Protein AF-0000000073405359 (afdb_homodimer)

Organism: Sulfolobus acidocaldarius (strain ATCC 33909 / DSM 639 / JCM 8929 / NBRC 15157 / NCIMB 11770) (NCBI:txid330779)

Radius of gyration: 20.86 Å; Cα contacts (8 Å, |Δi|>4): 807; chains: 2; bounding box: 44×62×44 Å

InterPro domains:
  IPR019293 Thiamine-phosphate synthase ThiN-like [PF10120] (11-176)
  IPR036409 Class II aldolase/adducin N-terminal domain superfamily [G3DSA:3.40.225.10] (2-182)
  IPR036409 Class II aldolase/adducin N-terminal domain superfamily [SSF53639] (3-178)

Sequence (368 aa):
MDERDEILVKLKEAVDKFASNEKSYLLIPEVKTNLGYSLSNAKDISDVAAIPGRLTVAFNRVIYCLPPSFGASDHIARVILTSMKYDSEKRSAINLKYYREIVDNLPNDQVFIFSRREEPAEQKTKERKTMNYMVELAFNTLKRIPNYIVDLGDFGKEPGIFVIDNDPMKVVEKSLKLLDFLNNMDERDEILVKLKEAVDKFASNEKSYLLIPEVKTNLGYSLSNAKDISDVAAIPGRLTVAFNRVIYCLPPSFGASDHIARVILTSMKYDSEKRSAINLKYYREIVDNLPNDQVFIFSRREEPAEQKTKERKTMNYMVELAFNTLKRIPNYIVDLGDFGKEPGIFVIDNDPMKVVEKSLKLLDFLNN

pLDDT: mean 94.73, std 9.85, range [52.62, 99.0]

Nearest PDB structures (foldseek):
  2pb9-assembl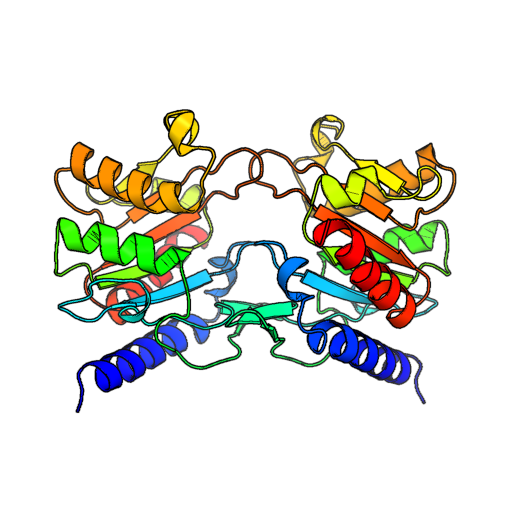y1_A  TM=9.327E-01  e=4.950E-20  Pyrococcus furiosus
  2php-assembly1_A  TM=9.407E-01  e=2.981E-18  Methanocaldococcus jannaschii DSM 2661
  3qau-assembly1_A-2  TM=2.645E-01  e=6.574E+00  Streptococcus pneumoniae R6
  2pb9-assembly1_A  TM=9.327E-01  e=4.950E-20  Pyrococcus furiosus
  2php-assembly1_A  TM=9.408E-01  e=2.981E-18  Methanocaldococcus jannaschii DSM 2661

Secondary structure (DSSP, 8-state):
--HHHHHHHHHHHHHHHHHHSTTGGGG--TT-B-EEEE-TT--SGGGEEE-TT-BEEETTEEE-SS--EET--HHHHHHHHHHHHH-TT--EEEEEE--HHHHTTS-GGGEEEE-GGGS-HHHHT-HHHHHHHHHHHHHHHHSS--SEEEE--BBTB--EEEEEESSHHHHHHHHHHGGGGT--/--HHHHHHHHHHHHHHHHHHSTTGGGG--TT-B-EEEE-TT--SGGGEEE-TT-BEEETTEEE-SS--EET--HHHHHHHHHHHHH-TT--EEEEEE--HHHHTTS-GGGEEEE-GGGS-HHHHT-HHHHHHHHHHHHHHHHSS--SEEEE--BBTB--EEEEEESSHHHHHHHHHHGGGGT--

Structure (mmCIF, N/CA/C/O backbone):
data_AF-0000000073405359-model_v1
#
loop_
_entity.id
_entity.type
_entity.pdbx_description
1 polymer 'Conserved Archaeal protein'
#
loop_
_atom_site.group_PDB
_atom_site.id
_atom_site.type_symbol
_atom_site.label_atom_id
_atom_site.label_alt_id
_atom_site.label_comp_id
_atom_site.label_asym_id
_atom_site.label_entity_id
_atom_site.label_seq_id
_atom_site.pdbx_PDB_ins_code
_atom_site.Cartn_x
_atom_site.Cartn_y
_atom_site.Cartn_z
_atom_site.occupancy
_atom_site.B_iso_or_equiv
_atom_site.auth_seq_id
_atom_site.auth_comp_id
_atom_site.auth_asym_id
_atom_site.auth_atom_id
_atom_site.pdbx_PDB_model_num
ATOM 1 N N . MET A 1 1 ? 11.156 -32.594 9.031 1 68.88 1 MET A N 1
ATOM 2 C CA . MET A 1 1 ? 10.695 -31.234 9.18 1 68.88 1 MET A CA 1
ATOM 3 C C . MET A 1 1 ? 9.203 -31.125 8.859 1 68.88 1 MET A C 1
ATOM 5 O O . MET A 1 1 ? 8.719 -31.734 7.906 1 68.88 1 MET A O 1
ATOM 9 N N . ASP A 1 2 ? 8.297 -30.625 9.781 1 91.69 2 ASP A N 1
ATOM 10 C CA . ASP A 1 2 ? 6.875 -30.344 9.602 1 91.69 2 ASP A CA 1
ATOM 11 C C . ASP A 1 2 ? 6.633 -29.469 8.375 1 91.69 2 ASP A C 1
ATOM 13 O O . ASP A 1 2 ? 7.484 -28.672 8 1 91.69 2 ASP A O 1
ATOM 17 N N . GLU A 1 3 ? 5.742 -29.938 7.488 1 96.56 3 GLU A N 1
ATOM 18 C CA . GLU A 1 3 ? 5.438 -29.219 6.258 1 96.56 3 GLU A CA 1
ATOM 19 C C . GLU A 1 3 ? 5.355 -27.719 6.504 1 96.56 3 GLU A C 1
ATOM 21 O O . GLU A 1 3 ? 5.805 -26.922 5.676 1 96.56 3 GLU A O 1
ATOM 26 N N . ARG A 1 4 ? 4.871 -27.375 7.59 1 97.31 4 ARG A N 1
ATOM 27 C CA . ARG A 1 4 ? 4.742 -25.953 7.918 1 97.31 4 ARG A CA 1
ATOM 28 C C . ARG A 1 4 ? 6.113 -25.297 8.055 1 97.31 4 ARG A C 1
ATOM 30 O O . ARG A 1 4 ? 6.324 -24.188 7.562 1 97.31 4 ARG A O 1
ATOM 37 N N . ASP A 1 5 ? 6.988 -25.938 8.68 1 98 5 ASP A N 1
ATOM 38 C CA . ASP A 1 5 ? 8.344 -25.406 8.82 1 98 5 ASP A CA 1
ATOM 39 C C . ASP A 1 5 ? 9.039 -25.297 7.469 1 98 5 ASP A C 1
ATOM 41 O O . ASP A 1 5 ? 9.727 -24.312 7.199 1 98 5 ASP A O 1
ATOM 45 N N . GLU A 1 6 ? 8.859 -26.297 6.742 1 98.25 6 GLU A N 1
ATOM 46 C CA . GLU A 1 6 ? 9.461 -26.297 5.41 1 98.25 6 GLU A CA 1
ATOM 47 C C . GLU A 1 6 ? 8.938 -25.141 4.57 1 98.25 6 GLU A C 1
ATOM 49 O O . GLU A 1 6 ? 9.703 -24.5 3.852 1 98.25 6 GLU A O 1
ATOM 54 N N . ILE A 1 7 ? 7.672 -24.906 4.652 1 98.75 7 ILE A N 1
ATOM 55 C CA . ILE A 1 7 ? 7.023 -23.844 3.9 1 98.75 7 ILE A CA 1
ATOM 56 C C . ILE A 1 7 ? 7.598 -22.5 4.32 1 98.75 7 ILE A C 1
ATOM 58 O O . ILE A 1 7 ? 7.922 -21.656 3.475 1 98.75 7 ILE A O 1
ATOM 62 N N . LEU A 1 8 ? 7.746 -22.297 5.617 1 98.81 8 LEU A N 1
ATOM 63 C CA . LEU A 1 8 ? 8.273 -21.031 6.121 1 98.81 8 LEU A CA 1
ATOM 64 C C . LEU A 1 8 ? 9.711 -20.812 5.652 1 98.81 8 LEU A C 1
ATOM 66 O O . LEU A 1 8 ? 10.086 -19.703 5.285 1 98.81 8 LEU A O 1
ATOM 70 N N . VAL A 1 9 ? 10.492 -21.844 5.641 1 98.69 9 VAL A N 1
ATOM 71 C CA . VAL A 1 9 ? 11.883 -21.766 5.207 1 98.69 9 VAL A CA 1
ATOM 72 C C . VAL A 1 9 ? 11.938 -21.438 3.717 1 98.69 9 VAL A C 1
ATOM 74 O O . VAL A 1 9 ? 12.656 -20.516 3.303 1 98.69 9 VAL A O 1
ATOM 77 N N . LYS A 1 10 ? 11.148 -22.172 2.893 1 98.81 10 LYS A N 1
ATOM 78 C CA . LYS A 1 10 ? 11.125 -21.953 1.446 1 98.81 10 LYS A CA 1
ATOM 79 C C . LYS A 1 10 ? 10.641 -20.562 1.1 1 98.81 10 LYS A C 1
ATOM 81 O O . LYS A 1 10 ? 11.203 -19.906 0.22 1 98.81 10 LYS A O 1
ATOM 86 N N . LEU A 1 11 ? 9.625 -20.156 1.79 1 98.94 11 LEU A N 1
ATOM 87 C CA . LEU A 1 11 ? 9.086 -18.828 1.545 1 98.94 11 LEU A CA 1
ATOM 88 C C . LEU A 1 11 ? 10.102 -17.75 1.919 1 98.94 11 LEU A C 1
ATOM 90 O O . LEU A 1 11 ? 10.273 -16.766 1.187 1 98.94 11 LEU A O 1
ATOM 94 N N . LYS A 1 12 ? 10.766 -17.891 3.025 1 98.94 12 LYS A N 1
ATOM 95 C CA . LYS A 1 12 ? 11.781 -16.953 3.457 1 98.94 12 LYS A CA 1
ATOM 96 C C . LYS A 1 12 ? 12.914 -16.844 2.436 1 98.94 12 LYS A C 1
ATOM 98 O O . LYS A 1 12 ? 13.367 -15.75 2.109 1 98.94 12 LYS A O 1
ATOM 103 N N . GLU A 1 13 ? 13.328 -17.969 1.981 1 98.88 13 GLU A N 1
ATOM 104 C CA . GLU A 1 13 ? 14.383 -17.984 0.977 1 98.88 13 GLU A CA 1
ATOM 105 C C . GLU A 1 13 ? 13.969 -17.25 -0.286 1 98.88 13 GLU A C 1
ATOM 107 O O . GLU A 1 13 ? 14.75 -16.469 -0.844 1 98.88 13 GLU A O 1
ATOM 112 N N . ALA A 1 14 ? 12.781 -17.5 -0.724 1 98.94 14 ALA A N 1
ATOM 113 C CA . ALA A 1 14 ? 12.266 -16.875 -1.936 1 98.94 14 ALA A CA 1
ATOM 114 C C . ALA A 1 14 ? 12.133 -15.367 -1.749 1 98.94 14 ALA A C 1
ATOM 116 O O . ALA A 1 14 ? 12.531 -14.586 -2.615 1 98.94 14 ALA A O 1
ATOM 117 N N . VAL A 1 15 ? 11.578 -14.953 -0.61 1 98.94 15 VAL A N 1
ATOM 118 C CA . VAL A 1 15 ? 11.375 -13.523 -0.366 1 98.94 15 VAL A CA 1
ATOM 119 C C . VAL A 1 15 ? 12.727 -12.828 -0.257 1 98.94 15 VAL A C 1
ATOM 121 O O . VAL A 1 15 ? 12.891 -11.695 -0.725 1 98.94 15 VAL A O 1
ATOM 124 N N . ASP A 1 16 ? 13.703 -13.469 0.354 1 98.88 16 ASP A N 1
ATOM 125 C CA . ASP A 1 16 ? 15.055 -12.906 0.445 1 98.88 16 ASP A CA 1
ATOM 126 C C . ASP A 1 16 ? 15.656 -12.703 -0.943 1 98.88 16 ASP A C 1
ATOM 128 O O . ASP A 1 16 ? 16.281 -11.68 -1.205 1 98.88 16 ASP A O 1
ATOM 132 N N . LYS A 1 17 ? 15.43 -13.672 -1.757 1 98.94 17 LYS A N 1
ATOM 133 C CA . LYS A 1 17 ? 15.93 -13.539 -3.123 1 98.94 17 LYS A CA 1
ATOM 134 C C . LYS A 1 17 ? 15.281 -12.359 -3.832 1 98.94 17 LYS A C 1
ATOM 136 O O . LYS A 1 17 ? 15.969 -11.547 -4.461 1 98.94 17 LYS A O 1
ATOM 141 N N . PHE A 1 18 ? 14.008 -12.258 -3.746 1 98.94 18 PHE A N 1
ATOM 142 C CA . PHE A 1 18 ? 13.289 -11.148 -4.363 1 98.94 18 PHE A CA 1
ATOM 143 C C . PHE A 1 18 ? 13.781 -9.812 -3.824 1 98.94 18 PHE A C 1
ATOM 145 O O . PHE A 1 18 ? 14.094 -8.906 -4.598 1 98.94 18 PHE A O 1
ATOM 152 N N . ALA A 1 19 ? 13.898 -9.727 -2.488 1 98.88 19 ALA A N 1
ATOM 153 C CA . ALA A 1 19 ? 14.242 -8.477 -1.817 1 98.88 19 ALA A CA 1
ATOM 154 C C . ALA A 1 19 ? 15.695 -8.094 -2.098 1 98.88 19 ALA A C 1
ATOM 156 O O . ALA A 1 19 ? 16.031 -6.906 -2.088 1 98.88 19 ALA A O 1
ATOM 157 N N . SER A 1 20 ? 16.516 -9.031 -2.363 1 98.56 20 SER A N 1
ATOM 158 C CA . SER A 1 20 ? 17.938 -8.773 -2.541 1 98.56 20 SER A CA 1
ATOM 159 C C . SER A 1 20 ? 18.234 -8.242 -3.941 1 98.56 20 SER A C 1
ATOM 161 O O . SER A 1 20 ? 19.312 -7.707 -4.195 1 98.56 20 SER A O 1
ATOM 163 N N . ASN A 1 21 ? 17.25 -8.477 -4.832 1 98.5 21 ASN A N 1
ATOM 164 C CA . ASN A 1 21 ? 17.453 -7.953 -6.18 1 98.5 21 ASN A CA 1
ATOM 165 C C . ASN A 1 21 ? 17.453 -6.426 -6.195 1 98.5 21 ASN A C 1
ATOM 167 O O . ASN A 1 21 ? 16.547 -5.801 -5.637 1 98.5 21 ASN A O 1
ATOM 171 N N . GLU A 1 22 ? 18.359 -5.809 -6.883 1 97.62 22 GLU A N 1
ATOM 172 C CA . GLU A 1 22 ? 18.562 -4.363 -6.828 1 97.62 22 GLU A CA 1
ATOM 173 C C . GLU A 1 22 ? 17.438 -3.619 -7.555 1 97.62 22 GLU A C 1
ATOM 175 O O . GLU A 1 22 ? 17.25 -2.42 -7.344 1 97.62 22 GLU A O 1
ATOM 180 N N . LYS A 1 23 ? 16.719 -4.328 -8.398 1 98.25 23 LYS A N 1
ATOM 181 C CA . LYS A 1 23 ? 15.727 -3.65 -9.227 1 98.25 23 LYS A CA 1
ATOM 182 C C . LYS A 1 23 ? 14.32 -4.105 -8.867 1 98.25 23 LYS A C 1
ATOM 184 O O . LYS A 1 23 ? 13.336 -3.605 -9.43 1 98.25 23 LYS A O 1
ATOM 189 N N . SER A 1 24 ? 14.203 -5.008 -7.91 1 98.81 24 SER A N 1
ATOM 190 C CA . SER A 1 24 ? 12.898 -5.586 -7.605 1 98.81 24 SER A CA 1
ATOM 191 C C . SER A 1 24 ? 11.938 -4.531 -7.07 1 98.81 24 SER A C 1
ATOM 193 O O . SER A 1 24 ? 10.719 -4.695 -7.145 1 98.81 24 SER A O 1
ATOM 195 N N . TYR A 1 25 ? 12.477 -3.426 -6.539 1 98.69 25 TYR A N 1
ATOM 196 C CA . TYR A 1 25 ? 11.633 -2.357 -6.02 1 98.69 25 TYR A CA 1
ATOM 197 C C . TYR A 1 25 ? 10.75 -1.776 -7.117 1 98.69 25 TYR A C 1
ATOM 199 O O . TYR A 1 25 ? 9.672 -1.247 -6.84 1 98.69 25 TYR A O 1
ATOM 207 N N . LEU A 1 26 ? 11.125 -1.903 -8.352 1 98.5 26 LEU A N 1
ATOM 208 C CA . LEU A 1 26 ? 10.352 -1.4 -9.484 1 98.5 26 LEU A CA 1
ATOM 209 C C . LEU A 1 26 ? 9.055 -2.189 -9.648 1 98.5 26 LEU A C 1
ATOM 211 O O . LEU A 1 26 ? 8.102 -1.699 -10.25 1 98.5 26 LEU A O 1
ATOM 215 N N . LEU A 1 27 ? 9.023 -3.359 -9.086 1 98.88 27 LEU A N 1
ATOM 216 C CA . LEU A 1 27 ? 7.871 -4.238 -9.273 1 98.88 27 LEU A CA 1
ATOM 217 C C . LEU A 1 27 ? 6.871 -4.074 -8.133 1 98.88 27 LEU A C 1
ATOM 219 O O . LEU A 1 27 ? 5.832 -4.742 -8.117 1 98.88 27 LEU A O 1
ATOM 223 N N . ILE A 1 28 ? 7.152 -3.232 -7.156 1 98.81 28 ILE A N 1
ATOM 224 C CA . ILE A 1 28 ? 6.289 -3.055 -5.992 1 98.81 28 ILE A CA 1
ATOM 225 C C . ILE A 1 28 ? 5.266 -1.956 -6.273 1 98.81 28 ILE A C 1
ATOM 227 O O . ILE A 1 28 ? 5.633 -0.798 -6.488 1 98.81 28 ILE A O 1
ATOM 231 N N . PRO A 1 29 ? 3.99 -2.312 -6.262 1 98.5 29 PRO A N 1
ATOM 232 C CA . PRO A 1 29 ? 2.957 -1.294 -6.461 1 98.5 29 PRO A CA 1
ATOM 233 C C . PRO A 1 29 ? 2.74 -0.426 -5.223 1 98.5 29 PRO A C 1
ATOM 235 O O . PRO A 1 29 ? 3.373 -0.651 -4.188 1 98.5 29 PRO A O 1
ATOM 238 N N . GLU A 1 30 ? 1.896 0.563 -5.281 1 96.88 30 GLU A N 1
ATOM 239 C CA . GLU A 1 30 ? 1.576 1.426 -4.148 1 96.88 30 GLU A CA 1
ATOM 240 C C . GLU A 1 30 ? 0.923 0.635 -3.018 1 96.88 30 GLU A C 1
ATOM 242 O O . GLU A 1 30 ? 1.154 0.917 -1.841 1 96.88 30 GLU A O 1
ATOM 247 N N . VAL A 1 31 ? 0.152 -0.397 -3.383 1 97.69 31 VAL A N 1
ATOM 248 C CA . VAL A 1 31 ? -0.528 -1.209 -2.381 1 97.69 31 VAL A CA 1
ATOM 249 C C . VAL A 1 31 ? 0.447 -2.225 -1.789 1 97.69 31 VAL A C 1
ATOM 251 O O . VAL A 1 31 ? 0.065 -3.047 -0.953 1 97.69 31 VAL A O 1
ATOM 254 N N . LYS A 1 32 ? 1.679 -2.199 -2.252 1 98.44 32 LYS A N 1
ATOM 255 C CA . LYS A 1 32 ? 2.771 -3.062 -1.818 1 98.44 32 LYS A CA 1
ATOM 256 C C . LYS A 1 32 ? 2.58 -4.488 -2.324 1 98.44 32 LYS A C 1
ATOM 258 O O . LYS A 1 32 ? 1.679 -4.754 -3.123 1 98.44 32 LYS A O 1
ATOM 263 N N . THR A 1 33 ? 3.551 -5.324 -2.033 1 98.88 33 THR A N 1
ATOM 264 C CA . THR A 1 33 ? 3.619 -6.68 -2.572 1 98.88 33 THR A CA 1
ATOM 265 C C . THR A 1 33 ? 3.633 -7.711 -1.445 1 98.88 33 THR A C 1
ATOM 267 O O . THR A 1 33 ? 4.246 -7.484 -0.399 1 98.88 33 THR A O 1
ATOM 270 N N . ASN A 1 34 ? 2.959 -8.828 -1.708 1 98.88 34 ASN A N 1
ATOM 271 C CA . ASN A 1 34 ? 3.098 -9.984 -0.828 1 98.88 34 ASN A CA 1
ATOM 272 C C . ASN A 1 34 ? 3.375 -11.266 -1.619 1 98.88 34 ASN A C 1
ATOM 274 O O . ASN A 1 34 ? 3.088 -11.328 -2.814 1 98.88 34 ASN A O 1
ATOM 278 N N . LEU A 1 35 ? 4.047 -12.156 -1.02 1 98.94 35 LEU A N 1
ATOM 279 C CA . LEU A 1 35 ? 4.344 -13.492 -1.522 1 98.94 35 LEU A CA 1
ATOM 280 C C . LEU A 1 35 ? 3.809 -14.562 -0.576 1 98.94 35 LEU A C 1
ATOM 282 O O . LEU A 1 35 ? 4.031 -14.492 0.635 1 98.94 35 LEU A O 1
ATOM 286 N N . GLY A 1 36 ? 3.07 -15.508 -1.129 1 98.94 36 GLY A N 1
ATOM 287 C CA . GLY A 1 36 ? 2.492 -16.547 -0.283 1 98.94 36 GLY A CA 1
ATOM 288 C C . GLY A 1 36 ? 2.834 -17.953 -0.738 1 98.94 36 GLY A C 1
ATOM 289 O O . GLY A 1 36 ? 3.211 -18.156 -1.894 1 98.94 36 GLY A O 1
ATOM 290 N N . TYR A 1 37 ? 2.715 -18.859 0.145 1 98.94 37 TYR A N 1
ATOM 291 C CA . TYR A 1 37 ? 2.924 -20.281 -0.082 1 98.94 37 TYR A CA 1
ATOM 292 C C . TYR A 1 37 ? 2.047 -21.125 0.845 1 98.94 37 TYR A C 1
ATOM 294 O O . TYR A 1 37 ? 2.02 -20.891 2.057 1 98.94 37 TYR A O 1
ATOM 302 N N . SER A 1 38 ? 1.356 -22.062 0.28 1 98.81 38 SER A N 1
ATOM 303 C CA . SER A 1 38 ? 0.357 -22.781 1.068 1 98.81 38 SER A CA 1
ATOM 304 C C . SER A 1 38 ? 0.802 -24.203 1.367 1 98.81 38 SER A C 1
ATOM 306 O O . SER A 1 38 ? 1.684 -24.734 0.691 1 98.81 38 SER A O 1
ATOM 308 N N . LEU A 1 39 ? 0.194 -24.766 2.359 1 98.62 39 LEU A N 1
ATOM 309 C CA . LEU A 1 39 ? 0.224 -26.203 2.551 1 98.62 39 LEU A CA 1
ATOM 310 C C . LEU A 1 39 ? -0.368 -26.922 1.345 1 98.62 39 LEU A C 1
ATOM 312 O O . LEU A 1 39 ? -1.215 -26.375 0.64 1 98.62 39 LEU A O 1
ATOM 316 N N . SER A 1 40 ? 0.062 -28.188 1.176 1 98.19 40 SER A N 1
ATOM 317 C CA . SER A 1 40 ? -0.445 -28.969 0.057 1 98.19 40 SER A CA 1
ATOM 318 C C . SER A 1 40 ? -1.934 -29.266 0.217 1 98.19 40 SER A C 1
ATOM 320 O O . SER A 1 40 ? -2.654 -29.391 -0.774 1 98.19 40 SER A O 1
ATOM 322 N N . ASN A 1 41 ? -2.406 -29.344 1.442 1 97.69 41 ASN A N 1
ATOM 323 C CA . ASN A 1 41 ? -3.809 -29.609 1.735 1 97.69 41 ASN A CA 1
ATOM 324 C C . ASN A 1 41 ? -4.496 -28.406 2.369 1 97.69 41 ASN A C 1
ATOM 326 O O . ASN A 1 41 ? -5.332 -28.562 3.262 1 97.69 41 ASN A O 1
ATOM 330 N N . ALA A 1 42 ? -4.121 -27.266 1.915 1 98.5 42 ALA A N 1
ATOM 331 C CA . ALA A 1 42 ? -4.621 -26.031 2.51 1 98.5 42 ALA A CA 1
ATOM 332 C C . ALA A 1 42 ? -6.145 -25.953 2.42 1 98.5 42 ALA A C 1
ATOM 334 O O . ALA A 1 42 ? -6.727 -26.281 1.384 1 98.5 42 ALA A O 1
ATOM 335 N N . LYS A 1 43 ? -6.773 -25.469 3.523 1 97.44 43 LYS A N 1
ATOM 336 C CA . LYS A 1 43 ? -8.234 -25.375 3.578 1 97.44 43 LYS A CA 1
ATOM 337 C C . LYS A 1 43 ? -8.695 -23.938 3.715 1 97.44 43 LYS A C 1
ATOM 339 O O . LYS A 1 43 ? -9.781 -23.578 3.244 1 97.44 43 LYS A O 1
ATOM 344 N N . AS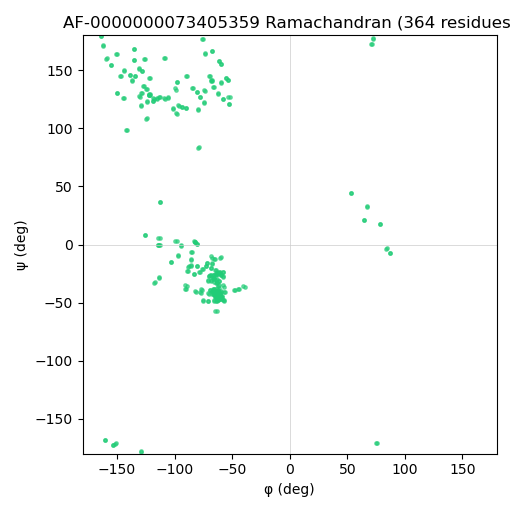P A 1 44 ? -7.906 -23.188 4.367 1 98.06 44 ASP A N 1
ATOM 345 C CA . ASP A 1 44 ? -8.289 -21.797 4.594 1 98.06 44 ASP A CA 1
ATOM 346 C C . ASP A 1 44 ? -7.055 -20.906 4.727 1 98.06 44 ASP A C 1
ATOM 348 O O . ASP A 1 44 ? -5.93 -21.359 4.496 1 98.06 44 ASP A O 1
ATOM 352 N N . ILE A 1 45 ? -7.246 -19.75 5.074 1 97.94 45 ILE A N 1
ATOM 353 C CA . ILE A 1 45 ? -6.227 -18.703 5.078 1 97.94 45 ILE A CA 1
ATOM 354 C C . ILE A 1 45 ? -5.133 -19.062 6.086 1 97.94 45 ILE A C 1
ATOM 356 O O . ILE A 1 45 ? -3.955 -18.781 5.855 1 97.94 45 ILE A O 1
ATOM 360 N N . SER A 1 46 ? -5.488 -19.703 7.141 1 98.44 46 SER A N 1
ATOM 361 C CA . SER A 1 46 ? -4.523 -20.062 8.18 1 98.44 46 SER A CA 1
ATOM 362 C C . SER A 1 46 ? -3.529 -21.094 7.68 1 98.44 46 SER A C 1
ATOM 364 O O . SER A 1 46 ? -2.504 -21.344 8.32 1 98.44 46 SER A O 1
ATOM 366 N N . ASP A 1 47 ? -3.824 -21.656 6.531 1 98.81 47 ASP A N 1
ATOM 367 C CA . ASP A 1 47 ? -2.961 -22.688 5.953 1 98.81 47 ASP A CA 1
ATOM 368 C C . ASP A 1 47 ? -2.025 -22.094 4.906 1 98.81 47 ASP A C 1
ATOM 370 O O . ASP A 1 47 ? -1.304 -22.812 4.223 1 98.81 47 ASP A O 1
ATOM 374 N N . VAL A 1 48 ? -2.074 -20.844 4.742 1 98.94 48 VAL A N 1
ATOM 375 C CA . VAL A 1 48 ? -1.238 -20.141 3.771 1 98.94 48 VAL A CA 1
ATOM 376 C C . VAL A 1 48 ? -0.284 -19.203 4.496 1 98.94 48 VAL A C 1
ATOM 378 O O . VAL A 1 48 ? -0.711 -18.391 5.332 1 98.94 48 VAL A O 1
ATOM 381 N N . ALA A 1 49 ? 0.996 -19.344 4.219 1 98.94 49 ALA A N 1
ATOM 382 C CA . ALA A 1 49 ? 2.002 -18.438 4.758 1 98.94 49 ALA A CA 1
ATOM 383 C C . ALA A 1 49 ? 2.232 -17.25 3.818 1 98.94 49 ALA A C 1
ATOM 385 O O . ALA A 1 49 ? 2.141 -17.391 2.598 1 98.94 49 ALA A O 1
ATOM 386 N N . ALA A 1 50 ? 2.48 -16.172 4.367 1 98.94 50 ALA A N 1
ATOM 387 C CA . ALA A 1 50 ? 2.824 -14.938 3.66 1 98.94 50 ALA A CA 1
ATOM 388 C C . ALA A 1 50 ? 3.668 -14.016 4.535 1 98.94 50 ALA A C 1
ATOM 390 O O . ALA A 1 50 ? 4.16 -14.438 5.59 1 98.94 50 ALA A O 1
ATOM 391 N N . ILE A 1 51 ? 3.916 -12.812 4.086 1 98.94 51 ILE A N 1
ATOM 392 C CA . ILE A 1 51 ? 4.738 -11.867 4.832 1 98.94 51 ILE A CA 1
ATOM 393 C C . ILE A 1 51 ? 3.842 -10.898 5.598 1 98.94 51 ILE A C 1
ATOM 395 O O . ILE A 1 51 ? 3.154 -10.07 4.996 1 98.94 51 ILE A O 1
ATOM 399 N N . PRO A 1 52 ? 3.861 -10.984 6.965 1 98.75 52 PRO A N 1
ATOM 400 C CA . PRO A 1 52 ? 3.084 -9.977 7.695 1 98.75 52 PRO A CA 1
ATOM 401 C C . PRO A 1 52 ? 3.52 -8.547 7.379 1 98.75 52 PRO A C 1
ATOM 403 O O . PRO A 1 52 ? 4.711 -8.234 7.449 1 98.75 52 PRO A O 1
ATOM 406 N N . GLY A 1 53 ? 2.605 -7.73 6.973 1 98.25 53 GLY A N 1
ATOM 407 C CA . GLY A 1 53 ? 2.916 -6.344 6.652 1 98.25 53 GLY A CA 1
ATOM 408 C C . GLY A 1 53 ? 3.363 -6.152 5.215 1 98.25 53 GLY A C 1
ATOM 409 O O . GLY A 1 53 ? 3.656 -5.027 4.797 1 98.25 53 GLY A O 1
ATOM 410 N N . ARG A 1 54 ? 3.582 -7.234 4.434 1 98.75 54 ARG A N 1
ATOM 411 C CA . ARG A 1 54 ? 3.938 -7.195 3.021 1 98.75 54 ARG A CA 1
ATOM 412 C C . ARG A 1 54 ? 5.363 -6.691 2.828 1 98.75 54 ARG A C 1
ATOM 414 O O . ARG A 1 54 ? 6.078 -6.449 3.803 1 98.75 54 ARG A O 1
ATOM 421 N N . LEU A 1 55 ? 5.82 -6.773 1.606 1 98.88 55 LEU A N 1
ATOM 422 C CA . LEU A 1 55 ? 7.062 -6.156 1.156 1 98.88 55 LEU A CA 1
ATOM 423 C C . LEU A 1 55 ? 6.84 -4.699 0.766 1 98.88 55 LEU A C 1
ATOM 425 O O . LEU A 1 55 ? 5.871 -4.383 0.071 1 98.88 55 LEU A O 1
ATOM 429 N N . THR A 1 56 ? 7.699 -3.883 1.197 1 98.56 56 THR A N 1
ATOM 430 C CA . THR A 1 56 ? 7.621 -2.465 0.862 1 98.56 56 THR A CA 1
ATOM 431 C C . THR A 1 56 ? 8.953 -1.962 0.321 1 98.56 56 THR A C 1
ATOM 433 O O . THR A 1 56 ? 9.875 -2.752 0.081 1 98.56 56 THR A O 1
ATOM 436 N N . VAL A 1 57 ? 9 -0.642 0.016 1 98.56 57 VAL A N 1
ATOM 437 C CA . VAL A 1 57 ? 10.203 -0.068 -0.582 1 98.56 57 VAL A CA 1
ATOM 438 C C . VAL A 1 57 ? 10.727 1.069 0.295 1 98.56 57 VAL A C 1
ATOM 440 O O . VAL A 1 57 ? 9.953 1.93 0.728 1 98.56 57 VAL A O 1
ATOM 443 N N . ALA A 1 58 ? 11.938 1.033 0.626 1 98.25 58 ALA A N 1
ATOM 444 C CA . ALA A 1 58 ? 12.664 2.123 1.271 1 98.25 58 ALA A CA 1
ATOM 445 C C . ALA A 1 58 ? 13.961 2.43 0.53 1 98.25 58 ALA A C 1
ATOM 447 O O . ALA A 1 58 ? 14.797 1.543 0.333 1 98.25 58 ALA A O 1
ATOM 448 N N . PHE A 1 59 ? 14.086 3.652 0.047 1 97.12 59 PHE A N 1
ATOM 449 C CA . PHE A 1 59 ? 15.281 4.113 -0.646 1 97.12 59 PHE A CA 1
ATOM 450 C C . PHE A 1 59 ? 15.641 3.168 -1.787 1 97.12 59 PHE A C 1
ATOM 452 O O . PHE A 1 59 ? 16.781 2.713 -1.886 1 97.12 59 PHE A O 1
ATOM 459 N N . ASN A 1 60 ? 14.703 2.781 -2.512 1 97.12 60 ASN A N 1
ATOM 460 C CA . ASN A 1 60 ? 14.828 1.994 -3.734 1 97.12 60 ASN A CA 1
ATOM 461 C C . ASN A 1 60 ? 15.328 0.584 -3.445 1 97.12 60 ASN A C 1
ATOM 463 O O . ASN A 1 60 ? 16.109 0.029 -4.223 1 97.12 60 ASN A O 1
ATOM 467 N N . ARG A 1 61 ? 14.945 0.145 -2.324 1 98.25 61 ARG A N 1
ATOM 468 C CA . ARG A 1 61 ? 15.188 -1.246 -1.957 1 98.25 61 ARG A CA 1
ATOM 469 C C . ARG A 1 61 ? 13.938 -1.884 -1.357 1 98.25 61 ARG A C 1
ATOM 471 O O . ARG A 1 61 ? 13.188 -1.229 -0.63 1 98.25 61 ARG A O 1
ATOM 478 N N . VAL A 1 62 ? 13.805 -3.107 -1.654 1 98.81 62 VAL A N 1
ATOM 479 C CA . VAL A 1 62 ? 12.703 -3.846 -1.058 1 98.81 62 VAL A CA 1
ATOM 480 C C . VAL A 1 62 ? 13.07 -4.277 0.359 1 98.81 62 VAL A C 1
ATOM 482 O O . VAL A 1 62 ? 14.164 -4.797 0.59 1 98.81 62 VAL A O 1
ATOM 485 N N . ILE A 1 63 ? 12.188 -4.031 1.273 1 98.56 63 ILE A N 1
ATOM 486 C CA . ILE A 1 63 ? 12.383 -4.477 2.648 1 98.56 63 ILE A CA 1
ATOM 487 C C . ILE A 1 63 ? 11.086 -5.094 3.176 1 98.56 63 ILE A C 1
ATOM 489 O O . ILE A 1 63 ? 10.016 -4.879 2.613 1 98.56 63 ILE A O 1
ATOM 493 N N . TYR A 1 64 ? 11.172 -5.902 4.176 1 98.56 64 TYR A N 1
ATOM 494 C CA . TYR A 1 64 ? 10.023 -6.418 4.91 1 98.56 64 TYR A CA 1
ATOM 495 C C . TYR A 1 64 ? 10.352 -6.562 6.395 1 98.56 64 TYR A C 1
ATOM 497 O O . TYR A 1 64 ? 11.5 -6.816 6.766 1 98.56 64 TYR A O 1
ATOM 505 N N . CYS A 1 65 ? 9.352 -6.414 7.273 1 97.81 65 CYS A N 1
ATOM 506 C CA . CYS A 1 65 ? 9.547 -6.176 8.703 1 97.81 65 CYS A CA 1
ATOM 507 C C . CYS A 1 65 ? 9.609 -7.488 9.469 1 97.81 65 CYS A C 1
ATOM 509 O O . CYS A 1 65 ? 10.383 -7.621 10.422 1 97.81 65 CYS A O 1
ATOM 511 N N . LEU A 1 66 ? 8.805 -8.422 9.07 1 98.38 66 LEU A N 1
ATOM 512 C CA . LEU A 1 66 ? 8.617 -9.641 9.836 1 98.38 66 LEU A CA 1
ATOM 513 C C . LEU A 1 66 ? 8.805 -10.875 8.961 1 98.38 66 LEU A C 1
ATOM 515 O O . LEU A 1 66 ? 8.57 -10.82 7.75 1 98.38 66 LEU A O 1
ATOM 519 N N . PRO A 1 67 ? 9.258 -11.922 9.555 1 98.56 67 PRO A N 1
ATOM 520 C CA . PRO A 1 67 ? 9.398 -13.148 8.773 1 98.56 67 PRO A CA 1
ATOM 521 C C . PRO A 1 67 ? 8.062 -13.734 8.336 1 98.56 67 PRO A C 1
ATOM 523 O O . PRO A 1 67 ? 7.012 -13.336 8.852 1 98.56 67 PRO A O 1
ATOM 526 N N . PRO A 1 68 ? 8.117 -14.672 7.414 1 98.88 68 PRO A N 1
ATOM 527 C CA . PRO A 1 68 ? 6.879 -15.312 6.961 1 98.88 68 PRO A CA 1
ATOM 528 C C . PRO A 1 68 ? 6.078 -15.922 8.109 1 98.88 68 PRO A C 1
ATOM 530 O O . PRO A 1 68 ? 6.66 -16.469 9.055 1 98.88 68 PRO A O 1
ATOM 533 N N . SER A 1 69 ? 4.773 -15.828 8 1 98.88 69 SER A N 1
ATOM 534 C CA . SER A 1 69 ? 3.867 -16.391 8.992 1 98.88 69 SER A CA 1
ATOM 535 C C . SER A 1 69 ? 2.576 -16.891 8.352 1 98.88 69 SER A C 1
ATOM 537 O O . SER A 1 69 ? 2.1 -16.297 7.379 1 98.88 69 SER A O 1
ATOM 539 N N . PHE A 1 70 ? 2.059 -17.984 8.906 1 98.81 70 PHE A N 1
ATOM 540 C CA . PHE A 1 70 ? 0.767 -18.469 8.438 1 98.81 70 PHE A CA 1
ATOM 541 C C . PHE A 1 70 ? -0.347 -17.5 8.82 1 98.81 70 PHE A C 1
ATO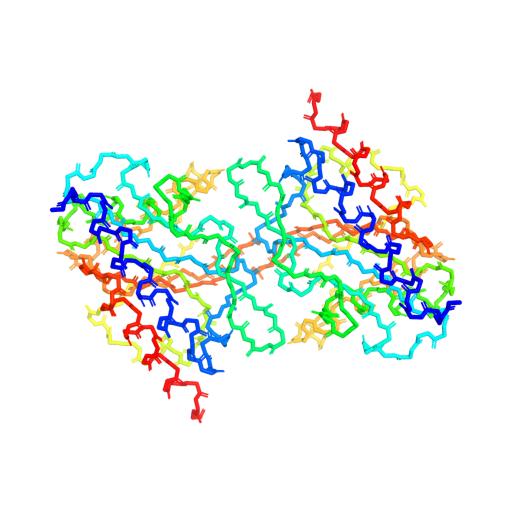M 543 O O . PHE A 1 70 ? -0.311 -16.906 9.898 1 98.81 70 PHE A O 1
ATOM 550 N N . GLY A 1 71 ? -1.296 -17.312 7.93 1 98.56 71 GLY A N 1
ATOM 551 C CA . GLY A 1 71 ? -2.438 -16.453 8.203 1 98.56 71 GLY A CA 1
ATOM 552 C C . GLY A 1 71 ? -2.123 -14.977 8.07 1 98.56 71 GLY A C 1
ATOM 553 O O . GLY A 1 71 ? -2.877 -14.125 8.547 1 98.56 71 GLY A O 1
ATOM 554 N N . ALA A 1 72 ? -1.03 -14.656 7.391 1 98.44 72 ALA A N 1
ATOM 555 C CA . ALA A 1 72 ? -0.517 -13.289 7.41 1 98.44 72 ALA A CA 1
ATOM 556 C C . ALA A 1 72 ? -1.203 -12.43 6.348 1 98.44 72 ALA A C 1
ATOM 558 O O . ALA A 1 72 ? -1.126 -11.203 6.391 1 98.44 72 ALA A O 1
ATOM 559 N N . SER A 1 73 ? -1.841 -13.008 5.363 1 97.69 73 SER A N 1
ATOM 560 C CA . SER A 1 73 ? -2.436 -12.234 4.277 1 97.69 73 SER A CA 1
ATOM 561 C C . SER A 1 73 ? -3.736 -12.875 3.797 1 97.69 73 SER A C 1
ATOM 563 O O . SER A 1 73 ? -3.754 -14.031 3.387 1 97.69 73 SER A O 1
ATOM 565 N N . ASP A 1 74 ? -4.754 -12.141 3.777 1 95.81 74 ASP A N 1
ATOM 566 C CA . ASP A 1 74 ? -6.039 -12.578 3.232 1 95.81 74 ASP A CA 1
ATOM 567 C C . ASP A 1 74 ? -6.027 -12.539 1.706 1 95.81 74 ASP A C 1
ATOM 569 O O . ASP A 1 74 ? -6.438 -13.492 1.052 1 95.81 74 ASP A O 1
ATOM 573 N N . HIS A 1 75 ? -5.461 -11.5 1.163 1 95.94 75 HIS A N 1
ATOM 574 C CA . HIS A 1 75 ? -5.5 -11.242 -0.271 1 95.94 75 HIS A CA 1
ATOM 575 C C . HIS A 1 75 ? -4.777 -12.336 -1.049 1 95.94 75 HIS A C 1
ATOM 577 O O . HIS A 1 75 ? -5.383 -13.008 -1.89 1 95.94 75 HIS A O 1
ATOM 583 N N . ILE A 1 76 ? -3.518 -12.602 -0.777 1 98.19 76 ILE A N 1
ATOM 584 C CA . ILE A 1 76 ? -2.717 -13.555 -1.535 1 98.19 76 ILE A CA 1
ATOM 585 C C . ILE A 1 76 ? -3.189 -14.977 -1.236 1 98.19 76 ILE A C 1
ATOM 587 O O . ILE A 1 76 ? -3.162 -15.844 -2.111 1 98.19 76 ILE A O 1
ATOM 591 N N . ALA A 1 77 ? -3.668 -15.18 -0.004 1 98.56 77 ALA A N 1
ATOM 592 C CA . ALA A 1 77 ? -4.176 -16.5 0.372 1 98.56 77 ALA A CA 1
ATOM 593 C C . ALA A 1 77 ? -5.371 -16.891 -0.49 1 98.56 77 ALA A C 1
ATOM 595 O O . ALA A 1 77 ? -5.469 -18.031 -0.936 1 98.56 77 ALA A O 1
ATOM 596 N N . ARG A 1 78 ? -6.207 -15.953 -0.754 1 98.19 78 ARG A N 1
ATOM 597 C CA . ARG A 1 78 ? -7.391 -16.25 -1.554 1 98.19 78 ARG A CA 1
ATOM 598 C C . ARG A 1 78 ? -7.012 -16.594 -2.99 1 98.19 78 ARG A C 1
ATOM 600 O O . ARG A 1 78 ? -7.598 -17.484 -3.596 1 98.19 78 ARG A O 1
ATOM 607 N N . VAL A 1 79 ? -6.066 -15.898 -3.539 1 98.69 79 VAL A N 1
ATOM 608 C CA . VAL A 1 79 ? -5.578 -16.203 -4.879 1 98.69 79 VAL A CA 1
ATOM 609 C C . VAL A 1 79 ? -5.059 -17.641 -4.918 1 98.69 79 VAL A C 1
ATOM 611 O O . VAL A 1 79 ? -5.418 -18.422 -5.809 1 98.69 79 VAL A O 1
ATOM 614 N N . ILE A 1 80 ? -4.297 -18 -3.9 1 98.88 80 ILE A N 1
ATOM 615 C CA . ILE A 1 80 ? -3.648 -19.312 -3.855 1 98.88 80 ILE A CA 1
ATOM 616 C C . ILE A 1 80 ? -4.695 -20.391 -3.627 1 98.88 80 ILE A C 1
ATOM 618 O O . ILE A 1 80 ? -4.742 -21.391 -4.363 1 98.88 80 ILE A O 1
ATOM 622 N N . LEU A 1 81 ? -5.539 -20.172 -2.643 1 98.75 81 LEU A N 1
ATOM 623 C CA . LEU A 1 81 ? -6.539 -21.172 -2.303 1 98.75 81 LEU A CA 1
ATOM 624 C C . LEU A 1 81 ? -7.488 -21.422 -3.471 1 98.75 81 LEU A C 1
ATOM 626 O O . LEU A 1 81 ? -7.852 -22.562 -3.758 1 98.75 81 LEU A O 1
ATOM 630 N N . THR A 1 82 ? -7.906 -20.359 -4.145 1 98.5 82 THR A N 1
ATOM 631 C CA . THR A 1 82 ? -8.789 -20.516 -5.293 1 98.5 82 THR A CA 1
ATOM 632 C C . THR A 1 82 ? -8.078 -21.219 -6.438 1 98.5 82 THR A C 1
ATOM 634 O O . THR A 1 82 ? -8.664 -22.062 -7.113 1 98.5 82 THR A O 1
ATOM 637 N N . SER A 1 83 ? -6.828 -20.922 -6.656 1 98.75 83 SER A N 1
ATOM 638 C CA . SER A 1 83 ? -6.039 -21.609 -7.668 1 98.75 83 SER A CA 1
ATOM 639 C C . SER A 1 83 ? -5.973 -23.109 -7.379 1 98.75 83 SER A C 1
ATOM 641 O O . SER A 1 83 ? -6.133 -23.938 -8.289 1 98.75 83 SER A O 1
ATOM 643 N N . MET A 1 84 ? -5.824 -23.438 -6.164 1 98.75 84 MET A N 1
ATOM 644 C CA . MET A 1 84 ? -5.641 -24.828 -5.75 1 98.75 84 MET A CA 1
ATOM 645 C C . MET A 1 84 ? -6.914 -25.641 -5.965 1 98.75 84 MET A C 1
ATOM 647 O O . MET A 1 84 ? -6.867 -26.859 -6.102 1 98.75 84 MET A O 1
ATOM 651 N N . LYS A 1 85 ? -8.047 -24.969 -5.949 1 98 85 LYS A N 1
ATOM 652 C CA . LYS A 1 85 ? -9.305 -25.656 -6.223 1 98 85 LYS A CA 1
ATOM 653 C C . LYS A 1 85 ? -9.289 -26.328 -7.602 1 98 85 LYS A C 1
ATOM 655 O O . LYS A 1 85 ? -9.945 -27.344 -7.816 1 98 85 LYS A O 1
ATOM 660 N N . TYR A 1 86 ? -8.516 -25.766 -8.477 1 98.19 86 TYR A N 1
ATOM 661 C CA . TYR A 1 86 ? -8.539 -26.234 -9.859 1 98.19 86 TYR A CA 1
ATOM 662 C C . TYR A 1 86 ? -7.215 -26.891 -10.234 1 98.19 86 TYR A C 1
ATOM 664 O O . TYR A 1 86 ? -7.172 -27.734 -11.141 1 98.19 86 TYR A O 1
ATOM 672 N N . ASP A 1 87 ? -6.195 -26.484 -9.617 1 98.44 87 ASP A N 1
ATOM 673 C CA . ASP A 1 87 ? -4.859 -27.047 -9.758 1 98.44 87 ASP A CA 1
ATOM 674 C C . ASP A 1 87 ? -4.129 -27.078 -8.422 1 98.44 87 ASP A C 1
ATOM 676 O O . ASP A 1 87 ? -3.506 -26.094 -8.031 1 98.44 87 ASP A O 1
ATOM 680 N N . SER A 1 88 ? -4.121 -28.188 -7.781 1 98.31 88 SER A N 1
ATOM 681 C CA . SER A 1 88 ? -3.652 -28.312 -6.406 1 98.31 88 SER A CA 1
ATOM 682 C C . SER A 1 88 ? -2.158 -28.031 -6.297 1 98.31 88 SER A C 1
ATOM 684 O O . SER A 1 88 ? -1.636 -27.828 -5.199 1 98.31 88 SER A O 1
ATOM 686 N N . GLU A 1 89 ? -1.506 -27.984 -7.41 1 98.44 89 GLU A N 1
ATOM 687 C CA . GLU A 1 89 ? -0.066 -27.75 -7.387 1 98.44 89 GLU A CA 1
ATOM 688 C C . GLU A 1 89 ? 0.249 -26.266 -7.391 1 98.44 89 GLU A C 1
ATOM 690 O O . GLU A 1 89 ? 1.379 -25.859 -7.105 1 98.44 89 GLU A O 1
ATOM 695 N N . LYS A 1 90 ? -0.683 -25.438 -7.781 1 98.81 90 LYS A N 1
ATOM 696 C CA . LYS A 1 90 ? -0.483 -23.984 -7.82 1 98.81 90 LYS A CA 1
ATOM 697 C C . LYS A 1 90 ? -0.642 -23.375 -6.43 1 98.81 90 LYS A C 1
ATOM 699 O O . LYS A 1 90 ? -1.66 -22.75 -6.137 1 98.81 90 LYS A O 1
ATOM 704 N N . ARG A 1 91 ? 0.438 -23.438 -5.676 1 98.88 91 ARG A N 1
ATOM 705 C CA . ARG A 1 91 ? 0.325 -23.188 -4.242 1 98.88 91 ARG A CA 1
ATOM 706 C C . ARG A 1 91 ? 1.048 -21.891 -3.852 1 98.88 91 ARG A C 1
ATOM 708 O O . ARG A 1 91 ? 1.26 -21.625 -2.668 1 98.88 91 ARG A O 1
ATOM 715 N N . SER A 1 92 ? 1.552 -21.141 -4.777 1 98.94 92 SER A N 1
ATOM 716 C CA . SER A 1 92 ? 2.281 -19.906 -4.465 1 98.94 92 SER A CA 1
ATOM 717 C C . SER A 1 92 ? 1.922 -18.797 -5.434 1 98.94 92 SER A C 1
ATOM 719 O O . SER A 1 92 ? 1.673 -19.047 -6.617 1 98.94 92 SER A O 1
ATOM 721 N N . ALA A 1 93 ? 1.91 -17.609 -4.906 1 98.94 93 ALA A N 1
ATOM 722 C CA . ALA A 1 93 ? 1.58 -16.453 -5.73 1 98.94 93 ALA A CA 1
ATOM 723 C C . ALA A 1 93 ? 2.186 -15.18 -5.148 1 98.94 93 ALA A C 1
ATOM 725 O O . ALA A 1 93 ? 2.451 -15.102 -3.945 1 98.94 93 ALA A O 1
ATOM 726 N N . ILE A 1 94 ? 2.418 -14.195 -5.988 1 99 94 ILE A N 1
ATOM 727 C CA . ILE A 1 94 ? 2.895 -12.859 -5.621 1 99 94 ILE A CA 1
ATOM 728 C C . ILE A 1 94 ? 2.121 -11.805 -6.402 1 99 94 ILE A C 1
ATOM 730 O O . ILE A 1 94 ? 1.728 -12.031 -7.551 1 99 94 ILE A O 1
ATOM 734 N N . ASN A 1 95 ? 1.781 -10.688 -5.801 1 98.88 95 ASN A N 1
ATOM 735 C CA . ASN A 1 95 ? 1.233 -9.555 -6.539 1 98.88 95 ASN A CA 1
ATOM 736 C C . ASN A 1 95 ? 2.307 -8.516 -6.848 1 98.88 95 ASN A C 1
ATOM 738 O O . ASN A 1 95 ? 3.127 -8.195 -5.988 1 98.88 95 ASN A O 1
ATOM 742 N N . LEU A 1 96 ? 2.24 -7.961 -8.07 1 98.94 96 LEU A N 1
ATOM 743 C CA . LEU A 1 96 ? 3.252 -7.023 -8.547 1 98.94 96 LEU A CA 1
ATOM 744 C C . LEU A 1 96 ? 2.605 -5.816 -9.219 1 98.94 96 LEU A C 1
ATOM 746 O O . LEU A 1 96 ? 1.413 -5.844 -9.531 1 98.94 96 LEU A O 1
ATOM 750 N N . LYS A 1 97 ? 3.438 -4.852 -9.43 1 98.81 97 LYS A N 1
ATOM 751 C CA . LYS A 1 97 ? 3.025 -3.621 -10.102 1 98.81 97 LYS A CA 1
ATOM 752 C C . LYS A 1 97 ? 2.678 -3.879 -11.562 1 98.81 97 LYS A C 1
ATOM 754 O O . LYS A 1 97 ? 3.355 -4.656 -12.242 1 98.81 97 LYS A O 1
ATOM 759 N N . TYR A 1 98 ? 1.664 -3.234 -12.016 1 98.62 98 TYR A N 1
ATOM 760 C CA . TYR A 1 98 ? 1.268 -3.283 -13.422 1 98.62 98 TYR A CA 1
ATOM 761 C C . TYR A 1 98 ? 2.162 -2.391 -14.273 1 98.62 98 TYR A C 1
ATOM 763 O O . TYR A 1 98 ? 2.381 -1.223 -13.938 1 98.62 98 TYR A O 1
ATOM 771 N N . TYR A 1 99 ? 2.691 -2.939 -15.273 1 98.12 99 TYR A N 1
ATOM 772 C CA . TYR A 1 99 ? 3.324 -2.217 -16.375 1 98.12 99 TYR A CA 1
ATOM 773 C C . TYR A 1 99 ? 2.789 -2.689 -17.719 1 98.12 99 TYR A C 1
ATOM 775 O O . TYR A 1 99 ? 2.764 -3.891 -18 1 98.12 99 TYR A O 1
ATOM 783 N N . ARG A 1 100 ? 2.418 -1.746 -18.5 1 97.19 100 ARG A N 1
ATOM 784 C CA . ARG A 1 100 ? 1.989 -2.119 -19.844 1 97.19 100 ARG A CA 1
ATOM 785 C C . ARG A 1 100 ? 3.086 -2.885 -20.578 1 97.19 100 ARG A C 1
ATOM 787 O O . ARG A 1 100 ? 2.811 -3.871 -21.266 1 97.19 100 ARG A O 1
ATOM 794 N N . GLU A 1 101 ? 4.348 -2.463 -20.438 1 97.56 101 GLU A N 1
ATOM 795 C CA . GLU A 1 101 ? 5.508 -3.086 -21.062 1 97.56 101 GLU A CA 1
ATOM 796 C C . GLU A 1 101 ? 5.621 -4.559 -20.688 1 97.56 101 GLU A C 1
ATOM 798 O O . GLU A 1 101 ? 6.02 -5.391 -21.5 1 97.56 101 GLU A O 1
ATOM 803 N N . ILE A 1 102 ? 5.262 -4.836 -19.469 1 98.5 102 ILE A N 1
ATOM 804 C CA . ILE A 1 102 ? 5.336 -6.215 -19 1 98.5 102 ILE A CA 1
ATOM 805 C C . ILE A 1 102 ? 4.184 -7.023 -19.594 1 98.5 102 ILE A C 1
ATOM 807 O O . ILE A 1 102 ? 4.406 -8.086 -20.188 1 98.5 102 ILE A O 1
ATOM 811 N N . VAL A 1 103 ? 3 -6.488 -19.516 1 98.06 103 VAL A N 1
ATOM 812 C CA . VAL A 1 103 ? 1.798 -7.203 -19.922 1 98.06 103 VAL A CA 1
ATOM 813 C C . VAL A 1 103 ? 1.875 -7.516 -21.422 1 98.06 103 VAL A C 1
ATOM 815 O O . VAL A 1 103 ? 1.521 -8.617 -21.844 1 98.06 103 VAL A O 1
ATOM 818 N N . ASP A 1 104 ? 2.408 -6.617 -22.172 1 96.94 104 ASP A N 1
ATOM 819 C CA . ASP A 1 104 ? 2.502 -6.77 -23.625 1 96.94 104 ASP A CA 1
ATOM 820 C C . ASP A 1 104 ? 3.467 -7.895 -23.984 1 96.94 104 ASP A C 1
ATOM 822 O O . ASP A 1 104 ? 3.439 -8.398 -25.109 1 96.94 104 ASP A O 1
ATOM 826 N N . ASN A 1 105 ? 4.281 -8.297 -23.078 1 97.31 105 ASN A N 1
ATOM 827 C CA . ASN A 1 105 ? 5.328 -9.258 -23.422 1 97.31 105 ASN A CA 1
ATOM 828 C C . ASN A 1 105 ? 5.094 -10.602 -22.734 1 97.31 105 ASN A C 1
ATOM 830 O O . ASN A 1 105 ? 5.891 -11.531 -22.875 1 97.31 105 ASN A O 1
ATOM 834 N N . LEU A 1 106 ? 4.02 -10.664 -21.953 1 97.81 106 LEU A N 1
ATOM 835 C CA . LEU A 1 106 ? 3.697 -11.938 -21.328 1 97.81 106 LEU A CA 1
ATOM 836 C C . LEU A 1 106 ? 3.223 -12.953 -22.359 1 97.81 106 LEU A C 1
ATOM 838 O O . LEU A 1 106 ? 2.572 -12.578 -23.344 1 97.81 106 LEU A O 1
ATOM 842 N N . PRO A 1 107 ? 3.547 -14.211 -22.172 1 95.12 107 PRO A N 1
ATOM 843 C CA . PRO A 1 107 ? 3.039 -15.219 -23.094 1 95.12 107 PRO A CA 1
ATOM 844 C C . PRO A 1 107 ? 1.515 -15.312 -23.094 1 95.12 107 PRO A C 1
ATOM 846 O O . PRO A 1 107 ? 0.911 -15.547 -22.031 1 95.12 107 PRO A O 1
ATOM 849 N N . ASN A 1 108 ? 0.944 -15.297 -24.188 1 91.75 108 ASN A N 1
ATOM 850 C CA . ASN A 1 108 ? -0.505 -15.203 -24.344 1 91.75 108 ASN A CA 1
ATOM 851 C C . ASN A 1 108 ? -1.207 -16.406 -23.719 1 91.75 108 ASN A C 1
ATOM 853 O O . ASN A 1 108 ? -2.299 -16.281 -23.156 1 91.75 108 ASN A O 1
ATOM 857 N N . ASP A 1 109 ? -0.587 -17.531 -23.812 1 93 109 ASP A N 1
ATOM 858 C CA . ASP A 1 109 ? -1.229 -18.75 -23.344 1 93 109 ASP A CA 1
ATOM 859 C C . ASP A 1 109 ? -1.06 -18.922 -21.828 1 93 109 ASP A C 1
ATOM 861 O O . ASP A 1 109 ? -1.572 -19.875 -21.234 1 93 109 ASP A O 1
ATOM 865 N N . GLN A 1 110 ? -0.433 -17.938 -21.172 1 96.25 110 GLN A N 1
ATOM 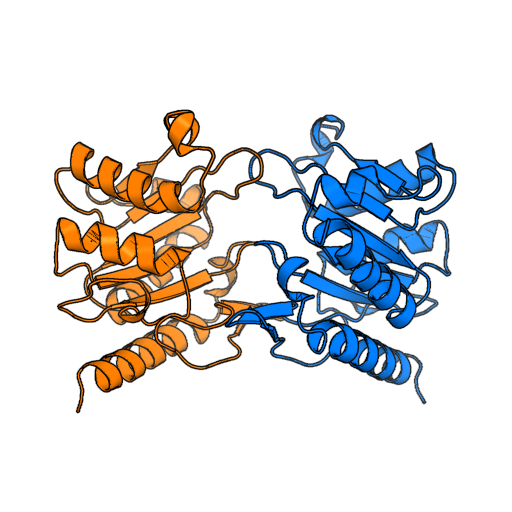866 C CA . GLN A 1 110 ? -0.161 -18.047 -19.734 1 96.25 110 GLN A CA 1
ATOM 867 C C . GLN A 1 110 ? -0.71 -16.844 -18.984 1 96.25 110 GLN A C 1
ATOM 869 O O . GLN A 1 110 ? -0.421 -16.656 -17.797 1 96.25 110 GLN A O 1
ATOM 874 N N . VAL A 1 111 ? -1.441 -16.062 -19.75 1 98.25 111 VAL A N 1
ATOM 875 C CA . VAL A 1 111 ? -1.892 -14.828 -19.125 1 98.25 111 VAL A CA 1
ATOM 876 C C . VAL A 1 111 ? -3.406 -14.703 -19.266 1 98.25 111 VAL A C 1
ATOM 878 O O . VAL A 1 111 ? -3.969 -15.008 -20.312 1 98.25 111 VAL A O 1
ATOM 881 N N . PHE A 1 112 ? -4.047 -14.297 -18.188 1 98.06 112 PHE A N 1
ATOM 882 C CA . PHE A 1 112 ? -5.453 -13.906 -18.188 1 98.06 112 PHE A CA 1
ATOM 883 C C . PHE A 1 112 ? -5.609 -12.453 -17.766 1 98.06 112 PHE A C 1
ATOM 885 O O . PHE A 1 112 ? -5.07 -12.031 -16.734 1 98.06 112 PHE A O 1
ATOM 892 N N . ILE A 1 113 ? -6.273 -11.672 -18.578 1 97.25 113 ILE A N 1
ATOM 893 C CA . ILE A 1 113 ? -6.52 -10.266 -18.281 1 97.25 113 ILE A CA 1
ATOM 894 C C . ILE A 1 113 ? -7.91 -10.102 -17.672 1 97.25 113 ILE A C 1
ATOM 896 O O . ILE A 1 113 ? -8.914 -10.406 -18.312 1 97.25 113 ILE A O 1
ATOM 900 N N . PHE A 1 114 ? -7.922 -9.57 -16.438 1 95.75 114 PHE A N 1
ATOM 901 C CA . PHE A 1 114 ? -9.141 -9.406 -15.664 1 95.75 114 PHE A CA 1
ATOM 902 C C . PHE A 1 114 ? -9.562 -7.941 -15.617 1 95.75 114 PHE A C 1
ATOM 904 O O . PHE A 1 114 ? -8.758 -7.066 -15.297 1 95.75 114 PHE A O 1
ATOM 911 N N . SER A 1 115 ? -10.82 -7.703 -16 1 90.19 115 SER A N 1
ATOM 912 C CA . SER A 1 115 ? -11.422 -6.383 -15.852 1 90.19 115 SER A CA 1
ATOM 913 C C . SER A 1 115 ? -12.555 -6.406 -14.828 1 90.19 115 SER A C 1
ATOM 915 O O . SER A 1 115 ? -13.484 -7.207 -14.945 1 90.19 115 SER A O 1
ATOM 917 N N . ARG A 1 116 ? -12.492 -5.559 -13.891 1 79.5 116 ARG A N 1
ATOM 918 C CA . ARG A 1 116 ? -13.477 -5.531 -12.812 1 79.5 116 ARG A CA 1
ATOM 919 C C . ARG A 1 116 ? -14.82 -5.016 -13.305 1 79.5 116 ARG A C 1
ATOM 921 O O . ARG A 1 116 ? -15.844 -5.176 -12.625 1 79.5 116 ARG A O 1
ATOM 928 N N . ARG A 1 117 ? -14.836 -4.41 -14.43 1 77 117 ARG A N 1
ATOM 929 C CA . ARG A 1 117 ? -16.094 -3.979 -15.023 1 77 117 ARG A CA 1
ATOM 930 C C . ARG A 1 117 ? -17.016 -5.168 -15.297 1 77 117 ARG A C 1
ATOM 932 O O . ARG A 1 117 ? -18.234 -5.016 -15.359 1 77 117 ARG A O 1
ATOM 939 N N . GLU A 1 118 ? -16.391 -6.246 -15.445 1 68.56 118 GLU A N 1
ATOM 940 C CA . GLU A 1 118 ? -17.125 -7.461 -15.766 1 68.56 118 GLU A CA 1
ATOM 941 C C . GLU A 1 118 ? -17.656 -8.141 -14.508 1 68.56 118 GLU A C 1
ATOM 943 O O . GLU A 1 118 ? -18.391 -9.117 -14.586 1 68.56 118 GLU A O 1
ATOM 948 N N . GLU A 1 119 ? -17.25 -7.598 -13.484 1 69.25 119 GLU A N 1
ATOM 949 C CA . GLU A 1 119 ? -17.656 -8.172 -12.211 1 69.25 119 GLU A CA 1
ATOM 950 C C . GLU A 1 119 ? -19.109 -7.859 -11.906 1 69.25 119 GLU A C 1
ATOM 952 O O . GLU A 1 119 ? -19.531 -6.699 -11.953 1 69.25 119 GLU A O 1
ATOM 957 N N . PRO A 1 120 ? -19.938 -8.82 -11.703 1 69.06 120 PRO A N 1
ATOM 958 C CA . PRO A 1 120 ? -21.312 -8.555 -11.328 1 69.06 120 PRO A CA 1
ATOM 959 C C . PRO A 1 120 ? -21.438 -7.652 -10.102 1 69.06 120 PRO A C 1
ATOM 961 O O . PRO A 1 120 ? -20.594 -7.711 -9.203 1 69.06 120 PRO A O 1
ATOM 964 N N . ALA A 1 121 ? -22.344 -6.871 -10.18 1 62.78 121 ALA A N 1
ATOM 965 C CA . ALA A 1 121 ? -22.562 -5.852 -9.156 1 62.78 121 ALA A CA 1
ATOM 966 C C . ALA A 1 121 ? -22.516 -6.457 -7.754 1 62.78 121 ALA A C 1
ATOM 968 O O . ALA A 1 121 ? -21.969 -5.852 -6.828 1 62.78 121 ALA A O 1
ATOM 969 N N . GLU A 1 122 ? -23.062 -7.594 -7.684 1 61.19 122 GLU A N 1
ATOM 970 C CA . GLU A 1 122 ? -23.156 -8.266 -6.391 1 61.19 122 GLU A CA 1
ATOM 971 C C . GLU A 1 122 ? -21.766 -8.594 -5.844 1 61.19 122 GLU A C 1
ATOM 973 O O . GLU A 1 122 ? -21.562 -8.641 -4.629 1 61.19 122 GLU A O 1
ATOM 978 N N . GLN A 1 123 ? -20.938 -8.812 -6.754 1 57.47 123 GLN A N 1
ATOM 979 C CA . GLN A 1 123 ? -19.594 -9.227 -6.352 1 57.47 123 GLN A CA 1
ATOM 980 C C . GLN A 1 123 ? -18.703 -8.008 -6.117 1 57.47 123 GLN A C 1
ATOM 982 O O . GLN A 1 123 ? -17.688 -8.102 -5.414 1 57.47 123 GLN A O 1
ATOM 987 N N . LYS A 1 124 ? -19.031 -7.016 -6.668 1 57.53 124 LYS A N 1
ATOM 988 C CA . LYS A 1 124 ? -18.188 -5.828 -6.59 1 57.53 124 LYS A CA 1
ATOM 989 C C . LYS A 1 124 ? -18.109 -5.297 -5.164 1 57.53 124 LYS A C 1
ATOM 991 O O . LYS A 1 124 ? -17.109 -4.684 -4.777 1 57.53 124 LYS A O 1
ATOM 996 N N . THR A 1 125 ? -19.062 -5.523 -4.281 1 55.22 125 THR A N 1
ATOM 997 C CA . THR A 1 125 ? -19.125 -4.855 -2.988 1 55.22 125 THR A CA 1
ATOM 998 C C . THR A 1 125 ? -18.109 -5.441 -2.02 1 55.22 125 THR A C 1
ATOM 1000 O O . THR A 1 125 ? -17.734 -4.797 -1.038 1 55.22 125 THR A O 1
ATOM 1003 N N . LYS A 1 126 ? -17.703 -6.762 -2.404 1 61.75 126 LYS A N 1
ATOM 1004 C CA . LYS A 1 126 ? -16.797 -7.32 -1.406 1 61.75 126 LYS A CA 1
ATOM 1005 C C . LYS A 1 126 ? -15.477 -7.738 -2.039 1 61.75 126 LYS A C 1
ATOM 1007 O O . LYS A 1 126 ? -15.43 -8.664 -2.852 1 61.75 126 LYS A O 1
ATOM 1012 N N . GLU A 1 127 ? -14.32 -6.922 -1.716 1 57.88 127 GLU A N 1
ATOM 1013 C CA . GLU A 1 127 ? -12.977 -7.234 -2.197 1 57.88 127 GLU A CA 1
ATOM 1014 C C . GLU A 1 127 ? -12.664 -8.719 -2.031 1 57.88 127 GLU A C 1
ATOM 1016 O O . GLU A 1 127 ? -12.031 -9.328 -2.902 1 57.88 127 GLU A O 1
ATOM 1021 N N . ARG A 1 128 ? -13.117 -9.273 -0.947 1 59.47 128 ARG A N 1
ATOM 1022 C CA . ARG A 1 128 ? -12.867 -10.68 -0.633 1 59.47 128 ARG A CA 1
ATOM 1023 C C . ARG A 1 128 ? -13.398 -11.586 -1.735 1 59.47 128 ARG A C 1
ATOM 1025 O O . ARG A 1 128 ? -12.758 -12.578 -2.094 1 59.47 128 ARG A O 1
ATOM 1032 N N . LYS A 1 129 ? -14.25 -10.992 -2.316 1 79.12 129 LYS A N 1
ATOM 1033 C CA . LYS A 1 129 ? -14.852 -11.891 -3.303 1 79.12 129 LYS A CA 1
ATOM 1034 C C . LYS A 1 129 ? -14.234 -11.672 -4.684 1 79.12 129 LYS A C 1
ATOM 1036 O O . LYS A 1 129 ? -14.297 -12.562 -5.539 1 79.12 129 LYS A O 1
ATOM 1041 N N . THR A 1 130 ? -13.469 -10.602 -4.727 1 86.56 130 THR A N 1
ATOM 1042 C CA . THR A 1 130 ? -12.945 -10.242 -6.039 1 86.56 130 THR A CA 1
ATOM 1043 C C . THR A 1 130 ? -11.805 -11.164 -6.441 1 86.56 130 THR A C 1
ATOM 1045 O O . THR A 1 130 ? -11.727 -11.609 -7.59 1 86.56 130 THR A O 1
ATOM 1048 N N . MET A 1 131 ? -10.93 -11.539 -5.48 1 92.38 131 MET A N 1
ATOM 1049 C CA . MET A 1 131 ? -9.789 -12.398 -5.789 1 92.38 131 MET A CA 1
ATOM 1050 C C . MET A 1 131 ? -10.242 -13.781 -6.234 1 92.38 131 MET A C 1
ATOM 1052 O O . MET A 1 131 ? -9.711 -14.336 -7.195 1 92.38 131 MET A O 1
ATOM 1056 N N . ASN A 1 132 ? -11.211 -14.273 -5.527 1 94 132 ASN A N 1
ATOM 1057 C CA . ASN A 1 132 ? -11.766 -15.57 -5.895 1 94 132 ASN A CA 1
ATOM 1058 C C . ASN A 1 132 ? -12.375 -15.555 -7.293 1 94 132 ASN A C 1
ATOM 1060 O O . ASN A 1 132 ? -12.094 -16.438 -8.109 1 94 132 ASN A O 1
ATOM 1064 N N . TYR A 1 133 ? -13.164 -14.523 -7.535 1 93.38 133 TYR A N 1
ATOM 1065 C CA . TYR A 1 133 ? -13.852 -14.375 -8.812 1 93.38 133 TYR A CA 1
ATOM 1066 C C . TYR A 1 133 ? -12.852 -14.258 -9.961 1 93.38 133 TYR A C 1
ATOM 1068 O O . TYR A 1 133 ? -13.008 -14.906 -11 1 93.38 133 TYR A O 1
ATOM 1076 N N . MET A 1 134 ? -11.828 -13.508 -9.766 1 95.38 134 MET A N 1
ATOM 1077 C CA . MET A 1 134 ? -10.797 -13.281 -10.766 1 95.38 134 MET A CA 1
ATOM 1078 C C . MET A 1 134 ? -10.125 -14.594 -11.164 1 95.38 134 MET A C 1
ATOM 1080 O O . MET A 1 134 ? -10.008 -14.898 -12.352 1 95.38 134 MET A O 1
ATOM 1084 N N . VAL A 1 135 ? -9.773 -15.406 -10.18 1 97.5 135 VAL A N 1
ATOM 1085 C CA . VAL A 1 135 ? -9.078 -16.672 -10.438 1 97.5 135 VAL A CA 1
ATOM 1086 C C . VAL A 1 135 ? -10.031 -17.656 -11.094 1 97.5 135 VAL A C 1
ATOM 1088 O O . VAL A 1 135 ? -9.656 -18.375 -12.031 1 97.5 135 VAL A O 1
ATOM 1091 N N . GLU A 1 136 ? -11.211 -17.688 -10.594 1 96.06 136 GLU A N 1
ATOM 1092 C CA . GLU A 1 136 ? -12.211 -18.578 -11.164 1 96.06 136 GLU A CA 1
ATOM 1093 C C . GLU A 1 136 ? -12.477 -18.266 -12.633 1 96.06 136 GLU A C 1
ATOM 1095 O O . GLU A 1 136 ? -12.562 -19.156 -13.469 1 96.06 136 GLU A O 1
ATOM 1100 N N . LEU A 1 137 ? -12.617 -16.984 -12.898 1 95.44 137 LEU A N 1
ATOM 1101 C CA . LEU A 1 137 ? -12.836 -16.562 -14.281 1 95.44 137 LEU A CA 1
ATOM 1102 C C . LEU A 1 137 ? -11.656 -16.953 -15.164 1 95.44 137 LEU A C 1
ATOM 1104 O O . LEU A 1 137 ? -11.852 -17.375 -16.312 1 95.44 137 LEU A O 1
ATOM 1108 N N . ALA A 1 138 ? -10.492 -16.781 -14.648 1 97.19 138 ALA A N 1
ATOM 1109 C CA . ALA A 1 138 ? -9.297 -17.172 -15.391 1 97.19 138 ALA A CA 1
ATOM 1110 C C . ALA A 1 138 ? -9.344 -18.656 -15.766 1 97.19 138 ALA A C 1
ATOM 1112 O O . ALA A 1 138 ? -9.109 -19.016 -16.922 1 97.19 138 ALA A O 1
ATOM 1113 N N . PHE A 1 139 ? -9.648 -19.484 -14.812 1 97.56 139 PHE A N 1
ATOM 1114 C CA . PHE A 1 139 ? -9.719 -20.922 -15.062 1 97.56 139 PHE A CA 1
ATOM 1115 C C . PHE A 1 139 ? -10.82 -21.234 -16.062 1 97.56 139 PHE A C 1
ATOM 1117 O O . PHE A 1 139 ? -10.617 -22.031 -16.984 1 97.56 139 PHE A O 1
ATOM 1124 N N . ASN A 1 140 ? -11.961 -20.609 -15.828 1 95.62 140 ASN A N 1
ATOM 1125 C CA . ASN A 1 140 ? -13.094 -20.906 -16.703 1 95.62 140 ASN A CA 1
ATOM 1126 C C . ASN A 1 140 ? -12.789 -20.531 -18.156 1 95.62 140 ASN A C 1
ATOM 1128 O O . ASN A 1 140 ? -13.273 -21.188 -19.078 1 95.62 140 ASN A O 1
ATOM 1132 N N . THR A 1 141 ? -12.008 -19.531 -18.297 1 95.31 141 THR A N 1
ATOM 1133 C CA . THR A 1 141 ? -11.68 -19.047 -19.641 1 95.31 141 THR A CA 1
ATOM 1134 C C . THR A 1 141 ? -10.57 -19.875 -20.266 1 95.31 141 THR A C 1
ATOM 1136 O O . THR A 1 141 ? -10.664 -20.281 -21.422 1 95.31 141 THR A O 1
ATOM 1139 N N . LEU A 1 142 ? -9.578 -20.25 -19.484 1 97.06 142 LEU A N 1
ATOM 1140 C CA . LEU A 1 142 ? -8.375 -20.859 -20.031 1 97.06 142 LEU A CA 1
ATOM 1141 C C . LEU A 1 142 ? -8.375 -22.375 -19.797 1 97.06 142 LEU A C 1
ATOM 1143 O O . LEU A 1 142 ? -7.559 -23.094 -20.375 1 97.06 142 LEU A O 1
ATOM 1147 N N . LYS A 1 143 ? -9.227 -22.828 -18.922 1 97.31 143 LYS A N 1
ATOM 1148 C CA . LYS A 1 143 ? -9.359 -24.219 -18.531 1 97.31 143 LYS A CA 1
ATOM 1149 C C . LYS A 1 143 ? -8.094 -24.719 -17.828 1 97.31 143 LYS A C 1
ATOM 1151 O O . LYS A 1 143 ? -7.801 -25.906 -17.844 1 97.31 143 LYS A O 1
ATOM 1156 N N . ARG A 1 144 ? -7.41 -23.75 -17.359 1 97.94 144 ARG A N 1
ATOM 1157 C CA . ARG A 1 144 ? -6.246 -23.969 -16.516 1 97.94 144 ARG A CA 1
ATOM 1158 C C . ARG A 1 144 ? -5.926 -22.719 -15.695 1 97.94 144 ARG A C 1
ATOM 1160 O O . ARG A 1 144 ? -6.348 -21.625 -16.047 1 97.94 144 ARG A O 1
ATOM 1167 N N . ILE A 1 145 ? -5.195 -22.938 -14.633 1 98.5 145 ILE A N 1
ATOM 1168 C CA . ILE A 1 145 ? -4.719 -21.766 -13.891 1 98.5 145 ILE A CA 1
ATOM 1169 C C . ILE A 1 145 ? -3.504 -21.172 -14.586 1 98.5 145 ILE A C 1
ATOM 1171 O O . ILE A 1 145 ? -2.469 -21.828 -14.727 1 98.5 145 ILE A O 1
ATOM 1175 N N . PRO A 1 146 ? -3.617 -19.969 -15.055 1 98.62 146 PRO A N 1
ATOM 1176 C CA . PRO A 1 146 ? -2.475 -19.359 -15.734 1 98.62 146 PRO A CA 1
ATOM 1177 C C . PRO A 1 146 ? -1.365 -18.938 -14.773 1 98.62 146 PRO A C 1
ATOM 1179 O O . PRO A 1 146 ? -1.593 -18.859 -13.562 1 98.62 146 PRO A O 1
ATOM 1182 N N . ASN A 1 147 ? -0.197 -18.688 -15.305 1 98.75 147 ASN A N 1
ATOM 1183 C CA . ASN A 1 147 ? 0.92 -18.203 -14.5 1 98.75 147 ASN A CA 1
ATOM 1184 C C . ASN A 1 147 ? 0.79 -16.719 -14.188 1 98.75 147 ASN A C 1
ATOM 1186 O O . ASN A 1 147 ? 1.389 -16.234 -13.227 1 98.75 147 ASN A O 1
ATOM 1190 N N . TYR A 1 148 ? 0.008 -16.062 -15.086 1 98.88 148 TYR A N 1
ATOM 1191 C CA . TYR A 1 148 ? -0.144 -14.625 -14.906 1 98.88 148 TYR A CA 1
ATOM 1192 C C . TYR A 1 148 ? -1.611 -14.219 -14.969 1 98.88 148 TYR A C 1
ATOM 1194 O O . TYR A 1 148 ? -2.326 -14.594 -15.906 1 98.88 148 TYR A O 1
ATOM 1202 N N . ILE A 1 149 ? -2.041 -13.508 -13.977 1 98.69 149 ILE A N 1
ATOM 1203 C CA . ILE A 1 149 ? -3.33 -12.828 -14.023 1 98.69 149 ILE A CA 1
ATOM 1204 C C . ILE A 1 149 ? -3.125 -11.32 -13.891 1 98.69 149 ILE A C 1
ATOM 1206 O O . ILE A 1 149 ? -2.504 -10.859 -12.93 1 98.69 149 ILE A O 1
ATOM 1210 N N . VAL A 1 150 ? -3.617 -10.609 -14.859 1 98.56 150 VAL A N 1
ATOM 1211 C CA . VAL A 1 150 ? -3.533 -9.156 -14.859 1 98.56 150 VAL A CA 1
ATOM 1212 C C . VAL A 1 150 ? -4.871 -8.562 -14.422 1 98.56 150 VAL A C 1
ATOM 1214 O O . VAL A 1 150 ? -5.906 -8.82 -15.039 1 98.56 150 VAL A O 1
ATOM 1217 N N . ASP A 1 151 ? -4.836 -7.871 -13.32 1 97.06 151 ASP A N 1
ATOM 1218 C CA . ASP A 1 151 ? -5.98 -7.09 -12.859 1 97.06 151 ASP A CA 1
ATOM 1219 C C . ASP A 1 151 ? -5.887 -5.645 -13.336 1 97.06 151 ASP A C 1
ATOM 1221 O O . ASP A 1 151 ? -4.988 -4.906 -12.93 1 97.06 151 ASP A O 1
ATOM 1225 N N . LEU A 1 152 ? -6.824 -5.215 -14.117 1 96.5 152 LEU A N 1
ATOM 1226 C CA . LEU A 1 152 ? -6.738 -3.893 -14.734 1 96.5 152 LEU A CA 1
ATOM 1227 C C . LEU A 1 152 ? -7.195 -2.811 -13.766 1 96.5 152 LEU A C 1
ATOM 1229 O O . LEU A 1 152 ? -7.18 -1.623 -14.102 1 96.5 152 LEU A O 1
ATOM 1233 N N . GLY A 1 153 ? -7.516 -3.221 -12.633 1 94.44 153 GLY A N 1
ATOM 1234 C CA . GLY A 1 153 ? -7.926 -2.26 -11.617 1 94.44 153 GLY A CA 1
ATOM 1235 C C . GLY A 1 153 ? -9.328 -1.726 -11.836 1 94.44 153 GLY A C 1
ATOM 1236 O O . GLY A 1 153 ? -10.156 -2.375 -12.477 1 94.44 153 GLY A O 1
ATOM 1237 N N . ASP A 1 154 ? -9.68 -0.744 -11.086 1 93.12 154 ASP A N 1
ATOM 1238 C CA . ASP A 1 154 ? -10.969 -0.067 -11.094 1 93.12 154 ASP A CA 1
ATOM 1239 C C . ASP A 1 154 ? -10.898 1.272 -10.367 1 93.12 154 ASP A C 1
ATOM 1241 O O . ASP A 1 154 ? -9.812 1.746 -10.039 1 93.12 154 ASP A O 1
ATOM 1245 N N . PHE A 1 155 ? -12.016 1.955 -10.344 1 91.5 155 PHE A N 1
ATOM 1246 C CA . PHE A 1 155 ? -12.039 3.145 -9.5 1 91.5 155 PHE A CA 1
ATOM 1247 C C . PHE A 1 155 ? -11.602 2.807 -8.078 1 91.5 155 PHE A C 1
ATOM 1249 O O . PHE A 1 155 ? -12.148 1.892 -7.457 1 91.5 155 PHE A O 1
ATOM 1256 N N . GLY A 1 156 ? -10.531 3.467 -7.602 1 93.06 156 GLY A N 1
ATOM 1257 C CA . GLY A 1 156 ? -10.055 3.289 -6.242 1 93.06 156 GLY A CA 1
ATOM 1258 C C . GLY A 1 156 ? -9.141 2.086 -6.082 1 93.06 156 GLY A C 1
ATOM 1259 O O . GLY A 1 156 ? -8.664 1.801 -4.98 1 93.06 156 GLY A O 1
ATOM 1260 N N . LYS A 1 157 ? -8.984 1.349 -7.195 1 94.06 157 LYS A N 1
ATOM 1261 C CA . LYS A 1 157 ? -8.211 0.114 -7.133 1 94.06 157 LYS A CA 1
ATOM 1262 C C . LYS A 1 157 ? -7.066 0.13 -8.148 1 94.06 157 LYS A C 1
ATOM 1264 O O . LYS A 1 157 ? -7.301 0.245 -9.352 1 94.06 157 LYS A O 1
ATOM 1269 N N . GLU A 1 158 ? -5.902 -0.04 -7.656 1 96.06 158 GLU A N 1
ATOM 1270 C CA . GLU A 1 158 ? -4.703 -0.02 -8.492 1 96.06 158 GLU A CA 1
ATOM 1271 C C . GLU A 1 158 ? -4.586 -1.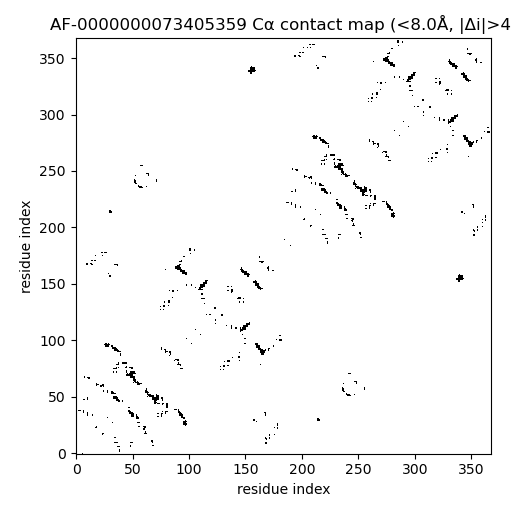297 -9.32 1 96.06 158 GLU A C 1
ATOM 1273 O O . GLU A 1 158 ? -4.82 -2.396 -8.812 1 96.06 158 GLU A O 1
ATOM 1278 N N . PRO A 1 159 ? -4.316 -1.176 -10.641 1 97.06 159 PRO A N 1
ATOM 1279 C CA . PRO A 1 159 ? -4.047 -2.393 -11.414 1 97.06 159 PRO A CA 1
ATOM 1280 C C . PRO A 1 159 ? -2.818 -3.148 -10.914 1 97.06 159 PRO A C 1
ATOM 1282 O O . PRO A 1 159 ? -1.977 -2.576 -10.219 1 97.06 159 PRO A O 1
ATOM 1285 N N . GLY A 1 160 ? -2.748 -4.449 -11.219 1 98.06 160 GLY A N 1
ATOM 1286 C CA . GLY A 1 160 ? -1.639 -5.273 -10.758 1 98.06 160 GLY A CA 1
ATOM 1287 C C . GLY A 1 160 ? -1.495 -6.566 -11.539 1 98.06 160 GLY A C 1
ATOM 1288 O O . GLY A 1 160 ? -2.314 -6.871 -12.406 1 98.06 160 GLY A O 1
ATOM 1289 N N . ILE A 1 161 ? -0.437 -7.25 -11.312 1 98.88 161 ILE A N 1
ATOM 1290 C CA . ILE A 1 161 ? -0.142 -8.547 -11.914 1 98.88 161 ILE A CA 1
ATOM 1291 C C . ILE A 1 161 ? 0.057 -9.594 -10.812 1 98.88 161 ILE A C 1
ATOM 1293 O O . ILE A 1 161 ? 0.821 -9.367 -9.867 1 98.88 161 ILE A O 1
ATOM 1297 N N . PHE A 1 162 ? -0.625 -10.672 -10.914 1 98.88 162 PHE A N 1
ATOM 1298 C CA . PHE A 1 162 ? -0.348 -11.836 -10.078 1 98.88 162 PHE A CA 1
ATOM 1299 C C . PHE A 1 162 ? 0.487 -12.859 -10.836 1 98.88 162 PHE A C 1
ATOM 1301 O O . PHE A 1 162 ? 0.21 -13.156 -12 1 98.88 162 PHE A O 1
ATOM 1308 N N . VAL A 1 163 ? 1.482 -13.32 -10.18 1 98.94 163 VAL A N 1
ATOM 1309 C CA . VAL A 1 163 ? 2.254 -14.461 -10.672 1 98.94 163 VAL A CA 1
ATOM 1310 C C . VAL A 1 163 ? 1.961 -15.688 -9.812 1 98.94 163 VAL A C 1
ATOM 1312 O O . VAL A 1 163 ? 2.064 -15.641 -8.586 1 98.94 163 VAL A O 1
ATOM 1315 N N . ILE A 1 164 ? 1.569 -16.734 -10.445 1 98.94 164 ILE A N 1
ATOM 1316 C CA . ILE A 1 164 ? 1.141 -17.938 -9.75 1 98.94 164 ILE A CA 1
ATOM 1317 C C . ILE A 1 164 ? 1.969 -19.141 -10.227 1 98.94 164 ILE A C 1
ATOM 1319 O O . ILE A 1 164 ? 2.211 -19.281 -11.422 1 98.94 164 ILE A O 1
ATOM 1323 N N . ASP A 1 165 ? 2.443 -19.938 -9.305 1 98.88 165 ASP A N 1
ATOM 1324 C CA . ASP A 1 165 ? 3.141 -21.172 -9.648 1 98.88 165 ASP A CA 1
ATOM 1325 C C . ASP A 1 165 ? 3.168 -22.141 -8.469 1 98.88 165 ASP A C 1
ATOM 1327 O O . ASP A 1 165 ? 2.496 -21.906 -7.461 1 98.88 165 ASP A O 1
ATOM 1331 N N . ASN A 1 166 ? 3.961 -23.188 -8.562 1 98.56 166 ASN A N 1
ATOM 1332 C CA . ASN A 1 166 ? 3.9 -24.328 -7.652 1 98.56 166 ASN A CA 1
ATOM 1333 C C . ASN A 1 166 ? 4.672 -24.062 -6.367 1 98.56 166 ASN A C 1
ATOM 1335 O O . ASN A 1 166 ? 4.375 -24.641 -5.324 1 98.56 166 ASN A O 1
ATOM 1339 N N . ASP A 1 167 ? 5.641 -23.203 -6.418 1 97.94 167 ASP A N 1
ATOM 1340 C CA . ASP A 1 167 ? 6.422 -22.875 -5.223 1 97.94 167 ASP A CA 1
ATOM 1341 C C . ASP A 1 167 ? 6.945 -21.453 -5.277 1 97.94 167 ASP A C 1
ATOM 1343 O O . ASP A 1 167 ? 7.008 -20.844 -6.348 1 97.94 167 ASP A O 1
ATOM 1347 N N . PRO A 1 168 ? 7.367 -20.984 -4.133 1 98.94 168 PRO A N 1
ATOM 1348 C CA . PRO A 1 168 ? 7.695 -19.562 -4.031 1 98.94 168 PRO A CA 1
ATOM 1349 C C . PRO A 1 168 ? 8.938 -19.172 -4.844 1 98.94 168 PRO A C 1
ATOM 1351 O O . PRO A 1 168 ? 9.016 -18.062 -5.379 1 98.94 168 PRO A O 1
ATOM 1354 N N . MET A 1 169 ? 9.883 -20.078 -5 1 98.94 169 MET A N 1
ATOM 1355 C CA . MET A 1 169 ? 11.094 -19.75 -5.746 1 98.94 169 MET A CA 1
ATOM 1356 C C . MET A 1 169 ? 10.781 -19.578 -7.23 1 98.94 169 MET A C 1
ATOM 1358 O O . MET A 1 169 ? 11.305 -18.672 -7.879 1 98.94 169 MET A O 1
ATOM 1362 N N . LYS A 1 170 ? 9.922 -20.406 -7.762 1 98.81 170 LYS A N 1
ATOM 1363 C CA . LYS A 1 170 ? 9.5 -20.281 -9.156 1 98.81 170 LYS A CA 1
ATOM 1364 C C . LYS A 1 170 ? 8.75 -18.969 -9.383 1 98.81 170 LYS A C 1
ATOM 1366 O O . LYS A 1 170 ? 8.969 -18.281 -10.383 1 98.81 170 LYS A O 1
ATOM 1371 N N . VAL A 1 171 ? 7.926 -18.641 -8.469 1 98.94 171 VAL A N 1
ATOM 1372 C CA . VAL A 1 171 ? 7.156 -17.406 -8.531 1 98.94 171 VAL A CA 1
ATOM 1373 C C . VAL A 1 171 ? 8.102 -16.203 -8.555 1 98.94 171 VAL A C 1
ATOM 1375 O O . VAL A 1 171 ? 7.949 -15.305 -9.383 1 98.94 171 VAL A O 1
ATOM 1378 N N . VAL A 1 172 ? 9.109 -16.203 -7.699 1 98.94 172 VAL A N 1
ATOM 1379 C CA . VAL A 1 172 ? 10.062 -15.102 -7.586 1 98.94 172 VAL A CA 1
ATOM 1380 C C . VAL A 1 172 ? 10.906 -15.023 -8.852 1 98.94 172 VAL A C 1
ATOM 1382 O O . VAL A 1 172 ? 11.133 -13.938 -9.391 1 98.94 172 VAL A O 1
ATOM 1385 N N . GLU A 1 173 ? 11.328 -16.141 -9.344 1 98.81 173 GLU A N 1
ATOM 1386 C CA . GLU A 1 173 ? 12.133 -16.172 -10.562 1 98.81 173 GLU A CA 1
ATOM 1387 C C . GLU A 1 173 ? 11.359 -15.609 -11.75 1 98.81 173 GLU A C 1
ATOM 1389 O O . GLU A 1 173 ? 11.883 -14.789 -12.508 1 98.81 173 GLU A O 1
ATOM 1394 N N . LYS A 1 174 ? 10.141 -16.016 -11.883 1 98.75 174 LYS A N 1
ATOM 1395 C CA . LYS A 1 174 ? 9.289 -15.469 -12.945 1 98.75 174 LYS A CA 1
ATOM 1396 C C . LYS A 1 174 ? 9.078 -13.969 -12.766 1 98.75 174 LYS A C 1
ATOM 1398 O O . LYS A 1 174 ? 9.086 -13.219 -13.742 1 98.75 174 LYS A O 1
ATOM 1403 N N . SER A 1 175 ? 8.914 -13.578 -11.555 1 98.88 175 SER A N 1
ATOM 1404 C CA . SER A 1 175 ? 8.695 -12.172 -11.25 1 98.88 175 SER A CA 1
ATOM 1405 C C . SER A 1 175 ? 9.906 -11.328 -11.633 1 98.88 175 SER A C 1
ATOM 1407 O O . SER A 1 175 ? 9.766 -10.289 -12.281 1 98.88 175 SER A O 1
ATOM 1409 N N . LEU A 1 176 ? 11.078 -11.797 -11.211 1 98.81 176 LEU A N 1
ATOM 1410 C CA . LEU A 1 176 ? 12.297 -11.031 -11.469 1 98.81 176 LEU A CA 1
ATOM 1411 C C . LEU A 1 176 ? 12.594 -10.969 -12.961 1 98.81 176 LEU A C 1
ATOM 1413 O O . LEU A 1 176 ? 13.141 -9.977 -13.445 1 98.81 176 LEU A O 1
ATOM 1417 N N . LYS A 1 177 ? 12.172 -11.977 -13.703 1 98.25 177 LYS A N 1
ATOM 1418 C CA . LYS A 1 177 ? 12.352 -11.984 -15.148 1 98.25 177 LYS A CA 1
ATOM 1419 C C . LYS A 1 177 ? 11.531 -10.875 -15.812 1 98.25 177 LYS A C 1
ATOM 1421 O O . LYS A 1 177 ? 11.883 -10.398 -16.891 1 98.25 177 LYS A O 1
ATOM 1426 N N . LEU A 1 178 ? 10.484 -10.492 -15.172 1 98.44 178 LEU A N 1
ATOM 1427 C CA . LEU A 1 178 ? 9.648 -9.438 -15.727 1 98.44 178 LEU A CA 1
ATOM 1428 C C . LEU A 1 178 ? 10.422 -8.125 -15.82 1 98.44 178 LEU A C 1
ATOM 1430 O O . LEU A 1 178 ? 10.086 -7.254 -16.625 1 98.44 178 LEU A O 1
ATOM 1434 N N . LEU A 1 179 ? 11.438 -7.953 -14.977 1 98.31 179 LEU A N 1
ATOM 1435 C CA . LEU A 1 179 ? 12.258 -6.742 -14.977 1 98.31 179 LEU A CA 1
ATOM 1436 C C . LEU A 1 179 ? 12.922 -6.539 -16.328 1 98.31 179 LEU A C 1
ATOM 1438 O O . LEU A 1 179 ? 13.219 -5.406 -16.719 1 98.31 179 LEU A O 1
ATOM 1442 N N . ASP A 1 180 ? 13.117 -7.648 -17.016 1 97.31 180 ASP A N 1
ATOM 1443 C CA . ASP A 1 180 ? 13.758 -7.586 -18.328 1 97.31 180 ASP A CA 1
ATOM 1444 C C . ASP A 1 180 ? 12.922 -6.773 -19.312 1 97.31 180 ASP A C 1
ATOM 1446 O O . ASP A 1 180 ? 13.461 -6.211 -20.281 1 97.31 180 ASP A O 1
ATOM 1450 N N . PHE A 1 181 ? 11.664 -6.668 -19.094 1 96.94 181 PHE A N 1
ATOM 1451 C CA . PHE A 1 181 ? 10.773 -5.98 -20.016 1 96.94 181 PHE A CA 1
ATOM 1452 C C . PHE A 1 181 ? 10.75 -4.48 -19.734 1 96.94 181 PHE A C 1
ATOM 1454 O O . PHE A 1 181 ? 10.195 -3.703 -20.5 1 96.94 181 PHE A O 1
ATOM 1461 N N . LEU A 1 182 ? 11.289 -4.055 -18.578 1 95.38 182 LEU A N 1
ATOM 1462 C CA . LEU A 1 182 ? 11.305 -2.643 -18.203 1 95.38 182 LEU A CA 1
ATOM 1463 C C . LEU A 1 182 ? 12.57 -1.961 -18.719 1 95.38 182 LEU A C 1
ATOM 1465 O O . LEU A 1 182 ? 12.633 -0.731 -18.797 1 95.38 182 LEU A O 1
ATOM 1469 N N . ASN A 1 183 ? 13.805 -2.568 -18.797 1 75.38 183 ASN A N 1
ATOM 1470 C CA . ASN A 1 183 ? 15.086 -2.047 -19.266 1 75.38 183 ASN A CA 1
ATOM 1471 C C . ASN A 1 183 ? 15.023 -1.598 -20.719 1 75.38 183 ASN A C 1
ATOM 1473 O O . ASN A 1 183 ? 15.922 -0.915 -21.203 1 75.38 183 ASN A O 1
ATOM 1477 N N . ASN A 1 184 ? 13.867 -1.923 -21.531 1 52.62 184 ASN A N 1
ATOM 1478 C CA . ASN A 1 184 ? 13.977 -1.574 -22.938 1 52.62 184 ASN A CA 1
ATOM 1479 C C . ASN A 1 184 ? 13.289 -0.243 -23.25 1 52.62 184 ASN A C 1
ATOM 1481 O O . ASN A 1 184 ? 12.266 0.083 -22.641 1 52.62 184 ASN A O 1
ATOM 1485 N N . MET B 1 1 ? 20.641 20.422 20.594 1 68.94 1 MET B N 1
ATOM 1486 C CA . MET B 1 1 ? 20.266 19.359 19.656 1 68.94 1 MET B CA 1
ATOM 1487 C C . MET B 1 1 ? 19.969 19.953 18.281 1 68.94 1 MET B C 1
ATOM 1489 O O . MET B 1 1 ? 19.328 21 18.172 1 68.94 1 MET B O 1
ATOM 1493 N N . ASP B 1 2 ? 20.641 19.531 17.156 1 91.56 2 ASP B N 1
ATOM 1494 C CA . ASP B 1 2 ? 20.406 19.906 15.766 1 91.56 2 ASP B CA 1
ATOM 1495 C C . ASP B 1 2 ? 18.953 19.688 15.367 1 91.56 2 ASP B C 1
ATOM 1497 O O . ASP B 1 2 ? 18.281 18.812 15.914 1 91.56 2 ASP B O 1
ATOM 1501 N N . GLU B 1 3 ? 18.328 20.75 14.828 1 96.5 3 GLU B N 1
ATOM 1502 C CA . GLU B 1 3 ? 16.922 20.688 14.43 1 96.5 3 GLU B CA 1
ATOM 1503 C C . GLU B 1 3 ? 16.578 19.344 13.789 1 96.5 3 GLU B C 1
ATOM 1505 O O . GLU B 1 3 ? 15.508 18.797 14.016 1 96.5 3 GLU B O 1
ATOM 1510 N N . ARG B 1 4 ? 17.469 18.844 13.086 1 97.25 4 ARG B N 1
ATOM 1511 C CA . ARG B 1 4 ? 17.25 17.562 12.422 1 97.25 4 ARG B CA 1
ATOM 1512 C C . ARG B 1 4 ? 17.094 16.438 13.438 1 97.25 4 ARG B C 1
ATOM 1514 O O . ARG B 1 4 ? 16.219 15.586 13.297 1 97.25 4 ARG B O 1
ATOM 1521 N N . ASP B 1 5 ? 17.891 16.422 14.398 1 97.94 5 ASP B N 1
ATOM 1522 C CA . ASP B 1 5 ? 17.797 15.414 15.453 1 97.94 5 ASP B CA 1
ATOM 1523 C C . ASP B 1 5 ? 16.469 15.539 16.219 1 97.94 5 ASP B C 1
ATOM 1525 O O . ASP B 1 5 ? 15.836 14.531 16.531 1 97.94 5 ASP B O 1
ATOM 1529 N N . GLU B 1 6 ? 16.172 16.719 16.484 1 98.25 6 GLU B N 1
ATOM 1530 C CA . GLU B 1 6 ? 14.922 16.984 17.203 1 98.25 6 GLU B CA 1
ATOM 1531 C C . GLU B 1 6 ? 13.727 16.484 16.391 1 98.25 6 GLU B C 1
ATOM 1533 O O . GLU B 1 6 ? 12.797 15.898 16.953 1 98.25 6 GLU B O 1
ATOM 1538 N N . ILE B 1 7 ? 13.75 16.734 15.141 1 98.75 7 ILE B N 1
ATOM 1539 C CA . ILE B 1 7 ? 12.664 16.344 14.242 1 98.75 7 ILE B CA 1
ATOM 1540 C C . ILE B 1 7 ? 12.531 14.812 14.242 1 98.75 7 ILE B C 1
ATOM 1542 O O . ILE B 1 7 ? 11.422 14.281 14.344 1 98.75 7 ILE B O 1
ATOM 1546 N N . LEU B 1 8 ? 13.656 14.133 14.156 1 98.81 8 LEU B N 1
ATOM 1547 C CA . LEU B 1 8 ? 13.633 12.672 14.141 1 98.81 8 LEU B CA 1
ATOM 1548 C C . LEU B 1 8 ? 13.078 12.125 15.445 1 98.81 8 LEU B C 1
ATOM 1550 O O . LEU B 1 8 ? 12.312 11.156 15.438 1 98.81 8 LEU B O 1
ATOM 1554 N N . VAL B 1 9 ? 13.438 12.703 16.547 1 98.69 9 VAL B N 1
ATOM 1555 C CA . VAL B 1 9 ? 12.961 12.266 17.844 1 98.69 9 VAL B CA 1
ATOM 1556 C C . VAL B 1 9 ? 11.461 12.5 17.969 1 98.69 9 VAL B C 1
ATOM 1558 O O . VAL B 1 9 ? 10.711 11.594 18.344 1 98.69 9 VAL B O 1
ATOM 1561 N N . LYS B 1 10 ? 11 13.719 17.594 1 98.81 10 LYS B N 1
ATOM 1562 C CA . LYS B 1 10 ? 9.586 14.07 17.656 1 98.81 10 LYS B CA 1
ATOM 1563 C C . LYS B 1 10 ? 8.75 13.172 16.75 1 98.81 10 LYS B C 1
ATOM 1565 O O . LYS B 1 10 ? 7.672 12.711 17.141 1 98.81 10 LYS B O 1
ATOM 1570 N N . LEU B 1 11 ? 9.266 12.969 15.594 1 98.94 11 LEU B N 1
ATOM 1571 C CA . LEU B 1 11 ? 8.547 12.117 14.641 1 98.94 11 LEU B CA 1
ATOM 1572 C C . LEU B 1 11 ? 8.461 10.688 15.156 1 98.94 11 LEU B C 1
ATOM 1574 O O . LEU B 1 11 ? 7.414 10.047 15.055 1 98.94 11 LEU B O 1
ATOM 1578 N N . LYS B 1 12 ? 9.531 10.172 15.688 1 98.94 12 LYS B N 1
ATOM 1579 C CA . LYS B 1 12 ? 9.547 8.82 16.25 1 98.94 12 LYS B CA 1
ATOM 1580 C C . LYS B 1 12 ? 8.531 8.68 17.375 1 98.94 12 LYS B C 1
ATOM 1582 O O . LYS B 1 12 ? 7.805 7.684 17.453 1 98.94 12 LYS B O 1
ATOM 1587 N N . GLU B 1 13 ? 8.516 9.641 18.219 1 98.88 13 GLU B N 1
ATOM 1588 C CA . GLU B 1 13 ? 7.562 9.625 19.328 1 98.88 13 GLU B CA 1
ATOM 1589 C C . GLU B 1 13 ? 6.125 9.586 18.812 1 98.88 13 GLU B C 1
ATOM 1591 O O . GLU B 1 13 ? 5.297 8.836 19.328 1 98.88 13 GLU B O 1
ATOM 1596 N N . ALA B 1 14 ? 5.852 10.414 17.859 1 98.94 14 ALA B N 1
ATOM 1597 C CA . ALA B 1 14 ? 4.508 10.492 17.297 1 98.94 14 ALA B CA 1
ATOM 1598 C C . ALA B 1 14 ? 4.121 9.188 16.609 1 98.94 14 ALA B C 1
ATOM 1600 O O . ALA B 1 14 ? 3.016 8.68 16.812 1 98.94 14 ALA B O 1
ATOM 1601 N N . VAL B 1 15 ? 5.031 8.641 15.82 1 98.94 15 VAL B N 1
ATOM 1602 C CA . VAL B 1 15 ? 4.73 7.41 15.094 1 98.94 15 VAL B CA 1
ATOM 1603 C C . VAL B 1 15 ? 4.531 6.266 16.078 1 98.94 15 VAL B C 1
ATOM 1605 O O . VAL B 1 15 ? 3.67 5.406 15.883 1 98.94 15 VAL B O 1
ATOM 1608 N N . ASP B 1 16 ? 5.316 6.234 17.141 1 98.94 16 ASP B N 1
ATOM 1609 C CA . ASP B 1 16 ? 5.152 5.219 18.188 1 98.94 16 ASP B CA 1
ATOM 1610 C C . ASP B 1 16 ? 3.771 5.309 18.828 1 98.94 16 ASP B C 1
ATOM 1612 O O . ASP B 1 16 ? 3.127 4.289 19.078 1 98.94 16 ASP B O 1
ATOM 1616 N N . LYS B 1 17 ? 3.393 6.508 19.062 1 98.94 17 LYS B N 1
ATOM 1617 C CA . LYS B 1 17 ? 2.061 6.695 19.641 1 98.94 17 LYS B CA 1
ATOM 1618 C C . LYS B 1 17 ? 0.98 6.18 18.688 1 98.94 17 LYS B C 1
ATOM 1620 O O . LYS B 1 17 ? 0.075 5.453 19.109 1 98.94 17 LYS B O 1
ATOM 1625 N N . PHE B 1 18 ? 1.062 6.543 17.469 1 98.94 18 PHE B N 1
ATOM 1626 C CA . PHE B 1 18 ? 0.098 6.09 16.469 1 98.94 18 PHE B CA 1
ATOM 1627 C C . PHE B 1 18 ? 0.083 4.566 16.391 1 98.94 18 PHE B C 1
ATOM 1629 O O . PHE B 1 18 ? -0.982 3.947 16.438 1 98.94 18 PHE B O 1
ATOM 1636 N N . ALA B 1 19 ? 1.282 3.977 16.312 1 98.88 19 ALA B N 1
ATOM 1637 C CA . ALA B 1 19 ? 1.429 2.537 16.109 1 98.88 19 ALA B CA 1
ATOM 1638 C C . ALA B 1 19 ? 0.985 1.762 17.359 1 98.88 19 ALA B C 1
ATOM 1640 O O . ALA B 1 19 ? 0.545 0.614 17.25 1 98.88 19 ALA B O 1
ATOM 1641 N N . SER B 1 20 ? 1.065 2.348 18.484 1 98.56 20 SER B N 1
ATOM 1642 C CA . SER B 1 20 ? 0.762 1.654 19.719 1 98.56 20 SER B CA 1
ATOM 1643 C C . SER B 1 20 ? -0.742 1.588 19.969 1 98.56 20 SER B C 1
ATOM 1645 O O . SER B 1 20 ? -1.206 0.816 20.812 1 98.56 20 SER B O 1
ATOM 1647 N N . ASN B 1 21 ? -1.449 2.486 19.25 1 98.5 21 ASN B N 1
ATOM 1648 C CA . ASN B 1 21 ? -2.9 2.443 19.406 1 98.5 21 ASN B CA 1
ATOM 1649 C C . ASN B 1 21 ? -3.484 1.147 18.859 1 98.5 21 ASN B C 1
ATOM 1651 O O . ASN B 1 21 ? -3.176 0.754 17.734 1 98.5 21 ASN B O 1
ATOM 1655 N N . GLU B 1 22 ? -4.383 0.518 19.562 1 97.62 22 GLU B N 1
ATOM 1656 C CA . GLU B 1 22 ? -4.879 -0.814 19.234 1 97.62 22 GLU B CA 1
ATOM 1657 C C . GLU B 1 22 ? -5.801 -0.771 18.016 1 97.62 22 GLU B C 1
ATOM 1659 O O . GLU B 1 22 ? -6.051 -1.8 17.375 1 97.62 22 GLU B O 1
ATOM 1664 N N . LYS B 1 23 ? -6.301 0.407 17.703 1 98.25 23 LYS B N 1
ATOM 1665 C CA . LYS B 1 23 ? -7.293 0.494 16.625 1 98.25 23 LYS B CA 1
ATOM 1666 C C . LYS B 1 23 ? -6.754 1.286 15.438 1 98.25 23 LYS B C 1
ATOM 1668 O O . LYS B 1 23 ? -7.43 1.421 14.422 1 98.25 23 LYS B O 1
ATOM 1673 N N . SER B 1 24 ? -5.527 1.763 15.547 1 98.81 24 SER B N 1
ATOM 1674 C CA . SER B 1 24 ? -4.992 2.639 14.5 1 98.81 24 SER B CA 1
ATOM 1675 C C . SER B 1 24 ? -4.863 1.901 13.172 1 98.81 24 SER B C 1
ATOM 1677 O O . SER B 1 24 ? -4.828 2.527 12.109 1 98.81 24 SER B O 1
ATOM 1679 N N . TYR B 1 25 ? -4.801 0.565 13.219 1 98.69 25 TYR B N 1
ATOM 1680 C CA . TYR B 1 25 ? -4.699 -0.216 11.992 1 98.69 25 TYR B CA 1
ATOM 1681 C C . TYR B 1 25 ? -5.91 0.009 11.102 1 98.69 25 TYR B C 1
ATOM 1683 O O . TYR B 1 25 ? -5.824 -0.135 9.875 1 98.69 25 TYR B O 1
ATOM 1691 N N . LEU B 1 26 ? -7.02 0.418 11.641 1 98.56 26 LEU B N 1
ATOM 1692 C CA . LEU B 1 26 ? -8.234 0.685 10.875 1 98.56 26 LEU B CA 1
ATOM 1693 C C . LEU B 1 26 ? -8.055 1.902 9.977 1 98.56 26 LEU B C 1
ATOM 1695 O O . LEU B 1 26 ? -8.773 2.061 8.984 1 98.56 26 LEU B O 1
ATOM 1699 N N . LEU B 1 27 ? -7.094 2.719 10.297 1 98.88 27 LEU B N 1
ATOM 1700 C CA . LEU B 1 27 ? -6.906 3.969 9.562 1 98.88 27 LEU B CA 1
ATOM 1701 C C . LEU B 1 27 ? -5.887 3.797 8.445 1 98.88 27 LEU B C 1
ATOM 1703 O O . LEU B 1 27 ? -5.582 4.75 7.723 1 98.88 27 LEU B O 1
ATOM 1707 N N . ILE B 1 28 ? -5.312 2.611 8.289 1 98.81 28 ILE B N 1
ATOM 1708 C CA . ILE B 1 28 ? -4.277 2.367 7.289 1 98.81 28 ILE B CA 1
ATOM 1709 C C . ILE B 1 28 ? -4.918 1.916 5.98 1 98.81 28 ILE B C 1
ATOM 1711 O O . ILE B 1 28 ? -5.562 0.866 5.93 1 98.81 28 ILE B O 1
ATOM 1715 N N . PRO B 1 29 ? -4.734 2.699 4.922 1 98.5 29 PRO B N 1
ATOM 1716 C CA . PRO B 1 29 ? -5.27 2.289 3.619 1 98.5 29 PRO B CA 1
ATOM 1717 C C . PRO B 1 29 ? -4.438 1.188 2.963 1 98.5 29 PRO B C 1
ATOM 1719 O O . PRO B 1 29 ? -3.412 0.773 3.51 1 98.5 29 PRO B O 1
ATOM 1722 N N . GLU B 1 30 ? -4.84 0.687 1.826 1 96.88 30 GLU B N 1
ATOM 1723 C CA . GLU B 1 30 ? -4.105 -0.336 1.088 1 96.88 30 GLU B CA 1
ATOM 1724 C C . GLU B 1 30 ? -2.74 0.181 0.638 1 96.88 30 GLU B C 1
ATOM 1726 O O . GLU B 1 30 ? -1.763 -0.569 0.616 1 96.88 30 GLU B O 1
ATOM 1731 N N . VAL B 1 31 ? -2.666 1.479 0.345 1 97.69 31 VAL B N 1
ATOM 1732 C CA . VAL B 1 31 ? -1.412 2.07 -0.111 1 97.69 31 VAL B CA 1
ATOM 1733 C C . VAL B 1 31 ? -0.51 2.355 1.087 1 97.69 31 VAL B C 1
ATOM 1735 O O . VAL B 1 31 ? 0.586 2.898 0.931 1 97.69 31 VAL B O 1
ATOM 1738 N N . LYS B 1 32 ? -0.993 2.031 2.273 1 98.5 32 LYS B N 1
ATOM 1739 C CA . LYS B 1 32 ? -0.3 2.207 3.547 1 98.5 32 LYS B CA 1
ATOM 1740 C C . LYS B 1 32 ? -0.233 3.68 3.938 1 98.5 32 LYS B C 1
ATOM 1742 O O . LYS B 1 32 ? -0.858 4.527 3.297 1 98.5 32 LYS B O 1
ATOM 1747 N N . THR B 1 33 ? 0.339 3.932 5.105 1 98.88 33 THR B N 1
ATOM 1748 C CA . THR B 1 33 ? 0.344 5.254 5.715 1 98.88 33 THR B CA 1
ATOM 1749 C C . THR B 1 33 ? 1.772 5.73 5.965 1 98.88 33 THR B C 1
ATOM 1751 O O . THR B 1 33 ? 2.643 4.938 6.328 1 98.88 33 THR B O 1
ATOM 1754 N N . ASN B 1 34 ? 1.962 7.031 5.77 1 98.88 34 ASN B N 1
ATOM 1755 C CA . ASN B 1 34 ? 3.207 7.656 6.207 1 98.88 34 ASN B CA 1
ATOM 1756 C C . ASN B 1 34 ? 2.943 8.922 7.016 1 98.88 34 ASN B C 1
ATOM 1758 O O . ASN B 1 34 ? 1.869 9.516 6.914 1 98.88 34 ASN B O 1
ATOM 1762 N N . LEU B 1 35 ? 3.82 9.227 7.879 1 98.94 35 LEU B N 1
ATOM 1763 C CA . LEU B 1 35 ? 3.844 10.438 8.695 1 98.94 35 LEU B CA 1
ATOM 1764 C C . LEU B 1 35 ? 5.137 11.219 8.477 1 98.94 35 LEU B C 1
ATOM 1766 O O . LEU B 1 35 ? 6.227 10.648 8.523 1 98.94 35 LEU B O 1
ATOM 1770 N N . GLY B 1 36 ? 4.992 12.5 8.203 1 98.94 36 GLY B N 1
ATOM 1771 C CA . GLY B 1 36 ? 6.18 13.297 7.934 1 98.94 36 GLY B CA 1
ATOM 1772 C C . GLY B 1 36 ? 6.273 14.539 8.805 1 98.94 36 GLY B C 1
ATOM 1773 O O . GLY B 1 36 ? 5.27 14.992 9.359 1 98.94 36 GLY B O 1
ATOM 1774 N N . TYR B 1 37 ? 7.438 15.047 8.914 1 98.94 37 TYR B N 1
ATOM 1775 C CA . TYR B 1 37 ? 7.758 16.266 9.641 1 98.94 37 TYR B CA 1
ATOM 1776 C C . TYR B 1 37 ? 8.953 16.984 9.023 1 98.94 37 TYR B C 1
ATOM 1778 O O . TYR B 1 37 ? 9.992 16.359 8.766 1 98.94 37 TYR B O 1
ATOM 1786 N N . SER B 1 38 ? 8.805 18.234 8.789 1 98.81 38 SER B N 1
ATOM 1787 C CA . SER B 1 38 ? 9.828 18.938 8.023 1 98.81 38 SER B CA 1
ATOM 1788 C C . SER B 1 38 ? 10.633 19.891 8.922 1 98.81 38 SER B C 1
ATOM 1790 O O . SER B 1 38 ? 10.188 20.25 10.008 1 98.81 38 SER B O 1
ATOM 1792 N N . LEU B 1 39 ? 11.773 20.234 8.438 1 98.62 39 LEU B N 1
ATOM 1793 C CA . LEU B 1 39 ? 12.492 21.391 8.969 1 98.62 39 LEU B CA 1
ATOM 1794 C C . LEU B 1 39 ? 11.672 22.672 8.82 1 98.62 39 LEU B C 1
ATOM 1796 O O . LEU B 1 39 ? 10.828 22.766 7.922 1 98.62 39 LEU B O 1
ATOM 1800 N N . SER B 1 40 ? 11.977 23.641 9.68 1 98.19 40 SER B N 1
ATOM 1801 C CA . SER B 1 40 ? 11.25 24.906 9.625 1 98.19 40 SER B CA 1
ATOM 1802 C C . SER B 1 40 ? 11.547 25.656 8.336 1 98.19 40 SER B C 1
ATOM 1804 O O . SER B 1 40 ? 10.695 26.391 7.836 1 98.19 40 SER B O 1
ATOM 1806 N N . ASN B 1 41 ? 12.719 25.469 7.781 1 97.62 41 ASN B N 1
ATOM 1807 C CA . ASN B 1 41 ? 13.133 26.125 6.547 1 97.62 41 ASN B CA 1
ATOM 1808 C C . ASN B 1 41 ? 13.289 25.125 5.402 1 97.62 41 ASN B C 1
ATOM 1810 O O . ASN B 1 41 ? 14.203 25.25 4.582 1 97.62 41 ASN B O 1
ATOM 1814 N N . ALA B 1 42 ? 12.422 24.172 5.395 1 98.44 42 ALA B N 1
ATOM 1815 C CA . ALA B 1 42 ? 12.523 23.094 4.418 1 98.44 42 ALA B CA 1
ATOM 1816 C C . ALA B 1 42 ? 12.461 23.625 2.992 1 98.44 42 ALA B C 1
ATOM 1818 O O . ALA B 1 42 ? 11.641 24.5 2.689 1 98.44 42 ALA B O 1
ATOM 1819 N N . LYS B 1 43 ? 13.312 23.047 2.1 1 97.38 43 LYS B N 1
ATOM 1820 C CA . LYS B 1 43 ? 13.383 23.5 0.714 1 97.38 43 LYS B CA 1
ATOM 1821 C C . LYS B 1 43 ? 12.977 22.391 -0.252 1 97.38 43 LYS B C 1
ATOM 1823 O O . LYS B 1 43 ? 12.438 22.672 -1.327 1 97.38 43 LYS B O 1
ATOM 1828 N N . ASP B 1 44 ? 13.281 21.234 0.14 1 98.06 44 ASP B N 1
ATOM 1829 C CA . ASP B 1 44 ? 12.977 20.109 -0.739 1 98.06 44 ASP B CA 1
ATOM 1830 C C . ASP B 1 44 ? 12.727 18.844 0.065 1 98.06 44 ASP B C 1
ATOM 1832 O O . ASP B 1 44 ? 12.648 18.875 1.295 1 98.06 44 ASP B O 1
ATOM 1836 N N . ILE B 1 45 ? 12.641 17.781 -0.578 1 97.94 45 ILE B N 1
ATOM 1837 C CA . ILE B 1 45 ? 12.227 16.516 -0.006 1 97.94 45 ILE B CA 1
ATOM 1838 C C . ILE B 1 45 ? 13.258 16.047 1.014 1 97.94 45 ILE B C 1
ATOM 1840 O O . ILE B 1 45 ? 12.906 15.445 2.035 1 97.94 45 ILE B O 1
ATOM 1844 N N . SER B 1 46 ? 14.484 16.344 0.81 1 98.44 46 SER B N 1
ATOM 1845 C CA . SER B 1 46 ? 15.547 15.914 1.709 1 98.44 46 SER B CA 1
ATOM 1846 C C . SER B 1 46 ? 15.445 16.609 3.062 1 98.44 46 SER B C 1
ATOM 1848 O O . SER B 1 46 ? 16.094 16.203 4.023 1 98.44 46 SER B O 1
ATOM 1850 N N . ASP B 1 47 ? 14.586 17.594 3.121 1 98.81 47 ASP B N 1
ATOM 1851 C CA . ASP B 1 47 ? 14.414 18.359 4.355 1 98.81 47 ASP B CA 1
ATOM 1852 C C . ASP B 1 47 ? 13.188 17.875 5.129 1 98.81 47 ASP B C 1
ATOM 1854 O O . ASP B 1 47 ? 12.812 18.469 6.137 1 98.81 47 ASP B O 1
ATOM 1858 N N . VAL B 1 48 ? 12.57 16.891 4.652 1 98.94 48 VAL B N 1
ATOM 1859 C CA . VAL B 1 48 ? 11.383 16.328 5.289 1 98.94 48 VAL B CA 1
ATOM 1860 C C . VAL B 1 48 ? 11.672 14.891 5.75 1 98.94 48 VAL B C 1
ATOM 1862 O O . VAL B 1 48 ? 12.164 14.07 4.969 1 98.94 48 VAL B O 1
ATOM 1865 N N . ALA B 1 49 ? 11.445 14.648 7.023 1 98.94 49 ALA B N 1
ATOM 1866 C CA . ALA B 1 49 ? 11.57 13.297 7.566 1 98.94 49 ALA B CA 1
ATOM 1867 C C . ALA B 1 49 ? 10.258 12.539 7.465 1 98.94 49 ALA B C 1
ATOM 1869 O O . ALA B 1 49 ? 9.18 13.133 7.578 1 98.94 49 ALA B O 1
ATOM 1870 N N . ALA B 1 50 ? 10.352 11.32 7.238 1 98.94 50 ALA B N 1
ATOM 1871 C CA . ALA B 1 50 ? 9.227 10.391 7.199 1 98.94 50 ALA B CA 1
ATOM 1872 C C . ALA B 1 50 ? 9.672 8.969 7.547 1 98.94 50 ALA B C 1
ATOM 1874 O O . ALA B 1 50 ? 10.781 8.766 8.031 1 98.94 50 ALA B O 1
ATOM 1875 N N . ILE B 1 51 ? 8.789 8.016 7.395 1 98.94 51 ILE B N 1
ATOM 1876 C CA . ILE B 1 51 ? 9.094 6.629 7.734 1 98.94 51 ILE B CA 1
ATOM 1877 C C . ILE B 1 51 ? 9.477 5.859 6.469 1 98.94 51 ILE B C 1
ATOM 1879 O O . ILE B 1 51 ? 8.625 5.625 5.602 1 98.94 51 ILE B O 1
ATOM 1883 N N . PRO B 1 52 ? 10.781 5.434 6.355 1 98.75 52 PRO B N 1
ATOM 1884 C CA . PRO B 1 52 ? 11.102 4.602 5.195 1 98.75 52 PRO B CA 1
ATOM 1885 C C . PRO B 1 52 ? 10.258 3.33 5.125 1 98.75 52 PRO B C 1
ATOM 1887 O O . PRO B 1 52 ? 10.172 2.59 6.109 1 98.75 52 PRO B O 1
ATOM 1890 N N . GLY B 1 53 ? 9.602 3.119 4.027 1 98.31 53 GLY B N 1
ATOM 1891 C CA . GLY B 1 53 ? 8.781 1.933 3.857 1 98.31 53 GLY B CA 1
ATOM 1892 C C . GLY B 1 53 ? 7.363 2.111 4.371 1 98.31 53 GLY B C 1
ATOM 1893 O O . GLY B 1 53 ? 6.551 1.186 4.305 1 98.31 53 GLY B O 1
ATOM 1894 N N . ARG B 1 54 ? 7.043 3.229 5.051 1 98.75 54 ARG B N 1
ATOM 1895 C CA . ARG B 1 54 ? 5.707 3.566 5.535 1 98.75 54 ARG B CA 1
ATOM 1896 C C . ARG B 1 54 ? 5.301 2.668 6.699 1 98.75 54 ARG B C 1
ATOM 1898 O O . ARG B 1 54 ? 6.09 1.837 7.152 1 98.75 54 ARG B O 1
ATOM 1905 N N . LEU B 1 55 ? 4.188 3.01 7.293 1 98.88 55 LEU B N 1
ATOM 1906 C CA . LEU B 1 55 ? 3.504 2.176 8.273 1 98.88 55 LEU B CA 1
ATOM 1907 C C . LEU B 1 55 ? 2.602 1.154 7.59 1 98.88 55 LEU B C 1
ATOM 1909 O O . LEU B 1 55 ? 1.87 1.493 6.656 1 98.88 55 LEU B O 1
ATOM 1913 N N . THR B 1 56 ? 2.676 -0.023 8.055 1 98.56 56 THR B N 1
ATOM 1914 C CA . THR B 1 56 ? 1.835 -1.084 7.516 1 98.56 56 THR B CA 1
ATOM 1915 C C . THR B 1 56 ? 1.107 -1.823 8.633 1 98.56 56 THR B C 1
ATOM 1917 O O . THR B 1 56 ? 1.154 -1.406 9.789 1 98.56 56 THR B O 1
ATOM 1920 N N . VAL B 1 57 ? 0.322 -2.859 8.234 1 98.56 57 VAL B N 1
ATOM 1921 C CA . VAL B 1 57 ? -0.479 -3.588 9.211 1 98.56 57 VAL B CA 1
ATOM 1922 C C . VAL B 1 57 ? -0.104 -5.066 9.188 1 98.56 57 VAL B C 1
ATOM 1924 O O . VAL B 1 57 ? -0.001 -5.672 8.117 1 98.56 57 VAL B O 1
ATOM 1927 N N . ALA B 1 58 ? 0.183 -5.613 10.297 1 98.25 58 ALA B N 1
ATOM 1928 C CA . ALA B 1 58 ? 0.354 -7.047 10.508 1 98.25 58 ALA B CA 1
ATOM 1929 C C . ALA B 1 58 ? -0.486 -7.531 11.688 1 98.25 58 ALA B C 1
ATOM 1931 O O . ALA B 1 58 ? -0.355 -7.02 12.797 1 98.25 58 ALA B O 1
ATOM 1932 N N . PHE B 1 59 ? -1.396 -8.445 11.414 1 97.12 59 PHE B N 1
ATOM 1933 C CA . PHE B 1 59 ? -2.246 -9.039 12.438 1 97.12 59 PHE B CA 1
ATOM 1934 C C . PHE B 1 59 ? -2.961 -7.961 13.242 1 97.12 59 PHE B C 1
ATOM 1936 O O . PHE B 1 59 ? -2.912 -7.961 14.477 1 97.12 59 PHE B O 1
ATOM 1943 N N . ASN B 1 60 ? -3.457 -7.02 12.594 1 97.12 60 ASN B N 1
ATOM 1944 C CA . ASN B 1 60 ? -4.301 -5.957 13.125 1 97.12 60 ASN B CA 1
ATOM 1945 C C . ASN B 1 60 ? -3.521 -5.039 14.07 1 97.12 60 ASN B C 1
ATOM 1947 O O . ASN B 1 60 ? -4.055 -4.582 15.078 1 97.12 60 ASN B O 1
ATOM 1951 N N . ARG B 1 61 ? -2.299 -4.91 13.742 1 98.25 61 ARG B N 1
ATOM 1952 C CA . ARG B 1 61 ? -1.445 -3.941 14.422 1 98.25 61 ARG B CA 1
ATOM 1953 C C . ARG B 1 61 ? -0.615 -3.145 13.422 1 98.25 61 ARG B C 1
ATOM 1955 O O . ARG B 1 61 ? -0.168 -3.686 12.406 1 98.25 61 ARG B O 1
ATOM 1962 N N . VAL B 1 62 ? -0.435 -1.948 13.766 1 98.81 62 VAL B N 1
ATOM 1963 C CA . VAL B 1 62 ? 0.428 -1.119 12.938 1 98.81 62 VAL B CA 1
ATOM 1964 C C . VAL B 1 62 ? 1.893 -1.398 13.266 1 98.81 62 VAL B C 1
ATOM 1966 O O . VAL B 1 62 ? 2.271 -1.444 14.438 1 98.81 62 VAL B O 1
ATOM 1969 N N . ILE B 1 63 ? 2.668 -1.604 12.25 1 98.56 63 ILE B N 1
ATOM 1970 C CA . ILE B 1 63 ? 4.105 -1.787 12.43 1 98.56 63 ILE B CA 1
ATOM 1971 C C . ILE B 1 63 ? 4.863 -0.959 11.391 1 98.56 63 ILE B C 1
ATOM 1973 O O . ILE B 1 63 ? 4.289 -0.539 10.383 1 98.56 63 ILE B O 1
ATOM 1977 N N . TYR B 1 64 ? 6.09 -0.66 11.648 1 98.56 64 TYR B N 1
ATOM 1978 C CA . TYR B 1 64 ? 6.996 -0.048 10.688 1 98.56 64 TYR B CA 1
ATOM 1979 C C . TYR B 1 64 ? 8.414 -0.577 10.859 1 98.56 64 TYR B C 1
ATOM 1981 O O . TYR B 1 64 ? 8.82 -0.923 11.969 1 98.56 64 TYR B O 1
ATOM 1989 N N . CYS B 1 65 ? 9.195 -0.64 9.797 1 97.81 65 CYS B N 1
ATOM 1990 C CA . CYS B 1 65 ? 10.422 -1.429 9.719 1 97.81 65 CYS B CA 1
ATOM 1991 C C . CYS B 1 65 ? 11.625 -0.606 10.156 1 97.81 65 CYS B C 1
ATOM 1993 O O . CYS B 1 65 ? 12.539 -1.128 10.805 1 97.81 65 CYS B O 1
ATOM 1995 N N . LEU B 1 66 ? 11.625 0.637 9.781 1 98.38 66 LEU B N 1
ATOM 1996 C CA . LEU B 1 66 ? 12.805 1.477 9.953 1 98.38 66 LEU B CA 1
ATOM 1997 C C . LEU B 1 66 ? 12.453 2.777 10.672 1 98.38 66 LEU B C 1
ATOM 1999 O O . LEU B 1 66 ? 11.312 3.248 10.578 1 98.38 66 LEU B O 1
ATOM 2003 N N . PRO B 1 67 ? 13.383 3.279 11.391 1 98.56 67 PRO B N 1
ATOM 2004 C CA . PRO B 1 67 ? 13.109 4.555 12.055 1 98.56 67 PRO B CA 1
ATOM 2005 C C . PRO B 1 67 ? 12.969 5.715 11.078 1 98.56 67 PRO B C 1
ATOM 2007 O O . PRO B 1 67 ? 13.328 5.586 9.906 1 98.56 67 PRO B O 1
ATOM 2010 N N . PRO B 1 68 ? 12.461 6.832 11.57 1 98.88 68 PRO B N 1
ATOM 2011 C CA . PRO B 1 68 ? 12.32 8.008 10.703 1 98.88 68 PRO B CA 1
ATOM 2012 C C . PRO B 1 68 ? 13.633 8.422 10.047 1 98.88 68 PRO B C 1
ATOM 2014 O O . PRO B 1 68 ? 14.695 8.328 10.664 1 98.88 68 PRO B O 1
ATOM 2017 N N . SER B 1 69 ? 13.523 8.867 8.828 1 98.88 69 SER B N 1
ATOM 2018 C CA . SER B 1 69 ? 14.688 9.336 8.07 1 98.88 69 SER B CA 1
ATOM 2019 C C . SER B 1 69 ? 14.305 10.469 7.125 1 98.88 69 SER B C 1
ATOM 2021 O O . SER B 1 69 ? 13.195 10.484 6.586 1 98.88 69 SER B O 1
ATOM 2023 N N . PHE B 1 70 ? 15.25 11.398 6.969 1 98.81 70 PHE B N 1
ATOM 2024 C CA . PHE B 1 70 ? 15.031 12.469 6 1 98.81 70 PHE B CA 1
ATOM 2025 C C . PHE B 1 70 ? 15.055 11.922 4.578 1 98.81 70 PHE B C 1
ATOM 2027 O O . PHE B 1 70 ? 15.828 11.008 4.273 1 98.81 70 PHE B O 1
ATOM 2034 N N . GLY B 1 71 ? 14.188 12.438 3.736 1 98.62 71 GLY B N 1
ATOM 2035 C CA . GLY B 1 71 ? 14.156 12.031 2.34 1 98.62 71 GLY B CA 1
ATOM 2036 C C . GLY B 1 71 ? 13.461 10.703 2.119 1 98.62 71 GLY B C 1
ATOM 2037 O O . GLY B 1 71 ? 13.609 10.086 1.06 1 98.62 71 GLY B O 1
ATOM 2038 N N . ALA B 1 72 ? 12.68 10.258 3.09 1 98.44 72 ALA B N 1
ATOM 2039 C CA . ALA B 1 72 ? 12.172 8.891 3.076 1 98.44 72 ALA B CA 1
ATOM 2040 C C . ALA B 1 72 ? 10.891 8.797 2.256 1 98.44 72 ALA B C 1
ATOM 2042 O O . ALA B 1 72 ? 10.461 7.699 1.879 1 98.44 72 ALA B O 1
ATOM 2043 N N . SER B 1 73 ? 10.203 9.883 1.984 1 97.69 73 SER B N 1
ATOM 2044 C CA . SER B 1 73 ? 8.922 9.836 1.282 1 97.69 73 SER B CA 1
ATOM 2045 C C . SER B 1 73 ? 8.758 11.039 0.359 1 97.69 73 SER B C 1
ATOM 2047 O O . SER B 1 73 ? 8.812 12.18 0.808 1 97.69 73 SER B O 1
ATOM 2049 N N . ASP B 1 74 ? 8.492 10.805 -0.843 1 95.75 74 ASP B N 1
ATOM 2050 C CA . ASP B 1 74 ? 8.188 11.852 -1.814 1 95.75 74 ASP B CA 1
ATOM 2051 C C . ASP B 1 74 ? 6.762 12.359 -1.645 1 95.75 74 ASP B C 1
ATOM 2053 O O . ASP B 1 74 ? 6.527 13.57 -1.608 1 95.75 74 ASP B O 1
ATOM 2057 N N . HIS B 1 75 ? 5.855 11.461 -1.413 1 95.88 75 HIS B N 1
ATOM 2058 C CA . HIS B 1 75 ? 4.434 11.773 -1.377 1 95.88 75 HIS B CA 1
ATOM 2059 C C . HIS B 1 75 ? 4.105 12.711 -0.22 1 95.88 75 HIS B C 1
ATOM 2061 O O . HIS B 1 75 ? 3.6 13.812 -0.436 1 95.88 75 HIS B O 1
ATOM 2067 N N . ILE B 1 76 ? 4.422 12.352 1.011 1 98.19 76 ILE B N 1
ATOM 2068 C CA . ILE B 1 76 ? 4.055 13.133 2.186 1 98.19 76 ILE B CA 1
ATOM 2069 C C . ILE B 1 76 ? 4.879 14.422 2.223 1 98.19 76 ILE B C 1
ATOM 2071 O O . ILE B 1 76 ? 4.391 15.461 2.666 1 98.19 76 ILE B O 1
ATOM 2075 N N . ALA B 1 77 ? 6.098 14.344 1.693 1 98.56 77 ALA B N 1
ATOM 2076 C CA . ALA B 1 77 ? 6.957 15.523 1.653 1 98.56 77 ALA B CA 1
ATOM 2077 C C . ALA B 1 77 ? 6.34 16.625 0.789 1 98.56 77 ALA B C 1
ATOM 2079 O O . ALA B 1 77 ? 6.359 17.797 1.157 1 98.56 77 ALA B O 1
ATOM 2080 N N . ARG B 1 78 ? 5.762 16.234 -0.287 1 98.19 78 ARG B N 1
ATOM 2081 C CA . ARG B 1 78 ? 5.16 17.203 -1.188 1 98.19 78 ARG B CA 1
ATOM 2082 C C . ARG B 1 78 ? 3.949 17.875 -0.547 1 98.19 78 ARG B C 1
ATOM 2084 O O . ARG B 1 78 ? 3.742 19.078 -0.698 1 98.19 78 ARG B O 1
ATOM 2091 N N . VAL B 1 79 ? 3.164 17.125 0.15 1 98.69 79 VAL B N 1
ATOM 2092 C CA . VAL B 1 79 ? 2.027 17.688 0.871 1 98.69 79 VAL B CA 1
ATOM 2093 C C . VAL B 1 79 ? 2.514 18.734 1.874 1 98.69 79 VAL B C 1
ATOM 2095 O O . VAL B 1 79 ? 1.989 19.844 1.923 1 98.69 79 VAL B O 1
ATOM 2098 N N . ILE B 1 80 ? 3.568 18.391 2.582 1 98.88 80 ILE B N 1
ATOM 2099 C CA . ILE B 1 80 ? 4.082 19.25 3.645 1 98.88 80 ILE B CA 1
ATOM 2100 C C . ILE B 1 80 ? 4.73 20.5 3.037 1 98.88 80 ILE B C 1
ATOM 2102 O O . ILE B 1 80 ? 4.422 21.625 3.436 1 98.88 80 ILE B O 1
ATOM 2106 N N . LEU B 1 81 ? 5.574 20.266 2.066 1 98.75 81 LEU B N 1
ATOM 2107 C CA . LEU B 1 81 ? 6.297 21.375 1.459 1 98.75 81 LEU B CA 1
ATOM 2108 C C . LEU B 1 81 ? 5.332 22.359 0.801 1 98.75 81 LEU B C 1
ATOM 2110 O O . LEU B 1 81 ? 5.504 23.578 0.908 1 98.75 81 LEU B O 1
ATOM 2114 N N . THR B 1 82 ? 4.328 21.844 0.123 1 98.5 82 THR B N 1
ATOM 2115 C CA . THR B 1 82 ? 3.344 22.719 -0.51 1 98.5 82 THR B CA 1
ATOM 2116 C C . THR B 1 82 ? 2.531 23.469 0.542 1 98.5 82 THR B C 1
ATOM 2118 O O . THR B 1 82 ? 2.24 24.656 0.38 1 98.5 82 THR B O 1
ATOM 2121 N N . SER B 1 83 ? 2.184 22.828 1.609 1 98.75 83 SER B N 1
ATOM 2122 C CA . SER B 1 83 ? 1.487 23.484 2.711 1 98.75 83 SER B CA 1
ATOM 2123 C C . SER B 1 83 ? 2.311 24.625 3.275 1 98.75 83 SER B C 1
ATOM 2125 O O . SER B 1 83 ? 1.779 25.719 3.529 1 98.75 83 SER B O 1
ATOM 2127 N N . MET B 1 84 ? 3.551 24.422 3.379 1 98.75 84 MET B N 1
ATOM 2128 C CA . MET B 1 84 ? 4.449 25.391 4.004 1 98.75 84 MET B CA 1
ATOM 2129 C C . MET B 1 84 ? 4.594 26.641 3.135 1 98.75 84 MET B C 1
ATOM 2131 O O . MET B 1 84 ? 4.926 27.719 3.635 1 98.75 84 MET B O 1
ATOM 2135 N N . LYS B 1 85 ? 4.391 26.484 1.846 1 98 85 LYS B N 1
ATOM 2136 C CA . LYS B 1 85 ? 4.43 27.641 0.959 1 98 85 LYS B CA 1
ATOM 2137 C C . LYS B 1 85 ? 3.402 28.703 1.374 1 98 85 LYS B C 1
ATOM 2139 O O . LYS B 1 85 ? 3.605 29.891 1.159 1 98 85 LYS B O 1
ATOM 2144 N N . TYR B 1 86 ? 2.367 28.25 1.989 1 98.19 86 TYR B N 1
ATOM 2145 C CA . TYR B 1 86 ? 1.254 29.141 2.293 1 98.19 86 TYR B CA 1
ATOM 2146 C C . TYR B 1 86 ? 1.113 29.344 3.797 1 98.19 86 TYR B C 1
ATOM 2148 O O . TYR B 1 86 ? 0.591 30.359 4.246 1 98.19 86 TYR B O 1
ATOM 2156 N N . ASP B 1 87 ? 1.5 28.391 4.523 1 98.44 87 ASP B N 1
ATOM 2157 C CA . ASP B 1 87 ? 1.543 28.422 5.98 1 98.44 87 ASP B CA 1
ATOM 2158 C C . ASP B 1 87 ? 2.775 27.703 6.516 1 98.44 87 ASP B C 1
ATOM 2160 O O . ASP B 1 87 ? 2.752 26.484 6.695 1 98.44 87 ASP B O 1
ATOM 2164 N N . SER B 1 88 ? 3.779 28.422 6.844 1 98.31 88 SER B N 1
ATOM 2165 C CA . SER B 1 88 ? 5.09 27.875 7.164 1 98.31 88 SER B CA 1
ATOM 2166 C C . SER B 1 88 ? 5.039 27.031 8.43 1 98.31 88 SER B C 1
ATOM 2168 O O . SER B 1 88 ? 5.969 26.266 8.719 1 98.31 88 SER B O 1
ATOM 2170 N N . GLU B 1 89 ? 3.975 27.125 9.148 1 98.44 89 GLU B N 1
ATOM 2171 C CA . 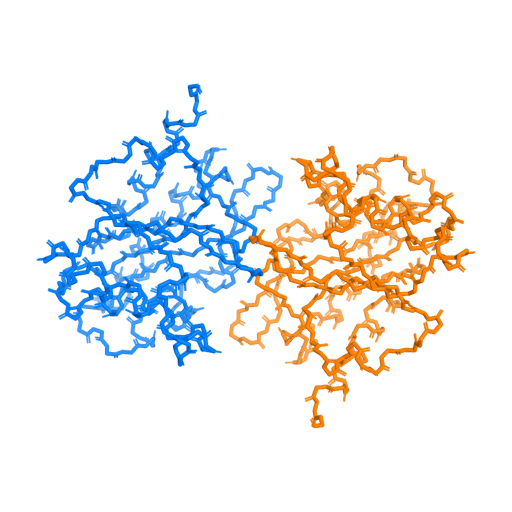GLU B 1 89 ? 3.871 26.375 10.398 1 98.44 89 GLU B CA 1
ATOM 2172 C C . GLU B 1 89 ? 3.297 24.984 10.156 1 98.44 89 GLU B C 1
ATOM 2174 O O . GLU B 1 89 ? 3.379 24.109 11.023 1 98.44 89 GLU B O 1
ATOM 2179 N N . LYS B 1 90 ? 2.648 24.781 9.047 1 98.81 90 LYS B N 1
ATOM 2180 C CA . LYS B 1 90 ? 2.066 23.484 8.719 1 98.81 90 LYS B CA 1
ATOM 2181 C C . LYS B 1 90 ? 3.127 22.516 8.195 1 98.81 90 LYS B C 1
ATOM 2183 O O . LYS B 1 90 ? 3.188 22.25 6.988 1 98.81 90 LYS B O 1
ATOM 2188 N N . ARG B 1 91 ? 3.818 21.875 9.125 1 98.88 91 ARG B N 1
ATOM 2189 C CA . ARG B 1 91 ? 5.055 21.203 8.766 1 98.88 91 ARG B CA 1
ATOM 2190 C C . ARG B 1 91 ? 4.914 19.688 8.93 1 98.88 91 ARG B C 1
ATOM 2192 O O . ARG B 1 91 ? 5.91 18.953 8.898 1 98.88 91 ARG B O 1
ATOM 2199 N N . SER B 1 92 ? 3.754 19.172 9.234 1 98.94 92 SER B N 1
ATOM 2200 C CA . SER B 1 92 ? 3.566 17.75 9.43 1 98.94 92 SER B CA 1
ATOM 2201 C C . SER B 1 92 ? 2.258 17.266 8.805 1 98.94 92 SER B C 1
ATOM 2203 O O . SER B 1 92 ? 1.264 18 8.805 1 98.94 92 SER B O 1
ATOM 2205 N N . ALA B 1 93 ? 2.311 16.078 8.312 1 98.94 93 ALA B N 1
ATOM 2206 C CA . ALA B 1 93 ? 1.122 15.508 7.691 1 98.94 93 ALA B CA 1
ATOM 2207 C C . ALA B 1 93 ? 1.169 13.984 7.727 1 98.94 93 ALA B C 1
ATOM 2209 O O . ALA B 1 93 ? 2.248 13.391 7.809 1 98.94 93 ALA B O 1
ATOM 2210 N N . ILE B 1 94 ? 0.011 13.344 7.691 1 99 94 ILE B N 1
ATOM 2211 C CA . ILE B 1 94 ? -0.161 11.898 7.613 1 99 94 ILE B CA 1
ATOM 2212 C C . ILE B 1 94 ? -1.264 11.562 6.613 1 99 94 ILE B C 1
ATOM 2214 O O . ILE B 1 94 ? -2.229 12.312 6.465 1 99 94 ILE B O 1
ATOM 2218 N N . ASN B 1 95 ? -1.112 10.531 5.824 1 98.88 95 ASN B N 1
ATOM 2219 C CA . ASN B 1 95 ? -2.207 10.031 5 1 98.88 95 ASN B CA 1
ATOM 2220 C C . ASN B 1 95 ? -2.908 8.844 5.656 1 98.88 95 ASN B C 1
ATOM 2222 O O . ASN B 1 95 ? -2.254 7.957 6.203 1 98.88 95 ASN B O 1
ATOM 2226 N N . LEU B 1 96 ? -4.25 8.836 5.535 1 98.94 96 LEU B N 1
ATOM 2227 C CA . LEU B 1 96 ? -5.066 7.816 6.191 1 98.94 96 LEU B CA 1
ATOM 2228 C C . LEU B 1 96 ? -6.125 7.27 5.238 1 98.94 96 LEU B C 1
ATOM 2230 O O . LEU B 1 96 ? -6.375 7.852 4.18 1 98.94 96 LEU B O 1
ATOM 2234 N N . LYS B 1 97 ? -6.699 6.203 5.688 1 98.81 97 LYS B N 1
ATOM 2235 C CA . LYS B 1 97 ? -7.77 5.547 4.941 1 98.81 97 LYS B CA 1
ATOM 2236 C C . LYS B 1 97 ? -9.023 6.418 4.887 1 98.81 97 LYS B C 1
ATOM 2238 O O . LYS B 1 97 ? -9.375 7.07 5.871 1 98.81 97 LYS B O 1
ATOM 2243 N N . TYR B 1 98 ? -9.672 6.414 3.775 1 98.62 98 TYR B N 1
ATOM 2244 C CA . TYR B 1 98 ? -10.938 7.105 3.594 1 98.62 98 TYR B CA 1
ATOM 2245 C C . TYR B 1 98 ? -12.086 6.312 4.203 1 98.62 98 TYR B C 1
ATOM 2247 O O . TYR B 1 98 ? -12.227 5.113 3.953 1 98.62 98 TYR B O 1
ATOM 2255 N N . TYR B 1 99 ? -12.812 6.941 5.012 1 98.12 99 TYR B N 1
ATOM 2256 C CA . TYR B 1 99 ? -14.125 6.48 5.469 1 98.12 99 TYR B CA 1
ATOM 2257 C C . TYR B 1 99 ? -15.18 7.566 5.297 1 98.12 99 TYR B C 1
ATOM 2259 O O . TYR B 1 99 ? -14.977 8.703 5.73 1 98.12 99 TYR B O 1
ATOM 2267 N N . ARG B 1 100 ? -16.25 7.18 4.707 1 97.19 100 ARG B N 1
ATOM 2268 C CA . ARG B 1 100 ? -17.344 8.141 4.602 1 97.19 100 ARG B CA 1
ATOM 2269 C C . ARG B 1 100 ? -17.75 8.648 5.977 1 97.19 100 ARG B C 1
ATOM 2271 O O . ARG B 1 100 ? -18.016 9.836 6.156 1 97.19 100 ARG B O 1
ATOM 2278 N N . GLU B 1 101 ? -17.812 7.758 6.984 1 97.56 101 GLU B N 1
ATOM 2279 C CA . GLU B 1 101 ? -18.203 8.086 8.352 1 97.56 101 GLU B CA 1
ATOM 2280 C C . GLU B 1 101 ? -17.281 9.156 8.938 1 97.56 101 GLU B C 1
ATOM 2282 O O . GLU B 1 101 ? -17.734 10.016 9.703 1 97.56 101 GLU B O 1
ATOM 2287 N N . ILE B 1 102 ? -16.047 9.102 8.562 1 98.5 102 ILE B N 1
ATOM 2288 C CA . ILE B 1 102 ? -15.094 10.086 9.062 1 98.5 102 ILE B CA 1
ATOM 2289 C C . ILE B 1 102 ? -15.32 11.422 8.359 1 98.5 102 ILE B C 1
ATOM 2291 O O . ILE B 1 102 ? -15.469 12.453 9.008 1 98.5 102 ILE B O 1
ATOM 2295 N N . VAL B 1 103 ? -15.406 11.375 7.062 1 98.06 103 VAL B N 1
ATOM 2296 C CA . VAL B 1 103 ? -15.5 12.586 6.25 1 98.06 103 VAL B CA 1
ATOM 2297 C C . VAL B 1 103 ? -16.766 13.352 6.613 1 98.06 103 VAL B C 1
ATOM 2299 O O . VAL B 1 103 ? -16.734 14.586 6.723 1 98.06 103 VAL B O 1
ATOM 2302 N N . ASP B 1 104 ? -17.812 12.664 6.875 1 96.94 104 ASP B N 1
ATOM 2303 C CA . ASP B 1 104 ? -19.094 13.281 7.191 1 96.94 104 ASP B CA 1
ATOM 2304 C C . ASP B 1 104 ? -19.047 14.008 8.531 1 96.94 104 ASP B C 1
ATOM 2306 O O . ASP B 1 104 ? -19.891 14.844 8.828 1 96.94 104 ASP B O 1
ATOM 2310 N N . ASN B 1 105 ? -18.062 13.719 9.305 1 97.31 105 ASN B N 1
ATOM 2311 C CA . ASN B 1 105 ? -18.047 14.258 10.664 1 97.31 105 ASN B CA 1
ATOM 2312 C C . ASN B 1 105 ? -16.891 15.25 10.852 1 97.31 105 ASN B C 1
ATOM 2314 O O . ASN B 1 105 ? -16.703 15.797 11.938 1 97.31 105 ASN B O 1
ATOM 2318 N N . LEU B 1 106 ? -16.125 15.43 9.781 1 97.81 106 LEU B N 1
ATOM 2319 C CA . LEU B 1 106 ? -15.062 16.422 9.867 1 97.81 106 LEU B CA 1
ATOM 2320 C C . LEU B 1 106 ? -15.633 17.828 9.906 1 97.81 106 LEU B C 1
ATOM 2322 O O . LEU B 1 106 ? -16.656 18.109 9.289 1 97.81 106 LEU B O 1
ATOM 2326 N N . PRO B 1 107 ? -14.992 18.719 10.648 1 95.12 107 PRO B N 1
ATOM 2327 C CA . PRO B 1 107 ? -15.461 20.109 10.648 1 95.12 107 PRO B CA 1
ATOM 2328 C C . PRO B 1 107 ? -15.383 20.766 9.273 1 95.12 107 PRO B C 1
ATOM 2330 O O . PRO B 1 107 ? -14.305 20.812 8.672 1 95.12 107 PRO B O 1
ATOM 2333 N N . ASN B 1 108 ? -16.406 21.344 8.859 1 91.56 108 ASN B N 1
ATOM 2334 C CA . ASN B 1 108 ? -16.531 21.859 7.504 1 91.56 108 ASN B CA 1
ATOM 2335 C C . ASN B 1 108 ? -15.484 22.938 7.215 1 91.56 108 ASN B C 1
ATOM 2337 O O . ASN B 1 108 ? -14.992 23.047 6.086 1 91.56 108 ASN B O 1
ATOM 2341 N N . ASP B 1 109 ? -15.164 23.703 8.203 1 92.94 109 ASP B N 1
ATOM 2342 C CA . ASP B 1 109 ? -14.258 24.812 7.992 1 92.94 109 ASP B CA 1
ATOM 2343 C C . ASP B 1 109 ? -12.797 24.359 8.023 1 92.94 109 ASP B C 1
ATOM 2345 O O . ASP B 1 109 ? -11.883 25.156 7.82 1 92.94 109 ASP B O 1
ATOM 2349 N N . GLN B 1 110 ? -12.57 23.047 8.18 1 96.31 110 GLN B N 1
ATOM 2350 C CA . GLN B 1 110 ? -11.203 22.531 8.297 1 96.31 110 GLN B CA 1
ATOM 2351 C C . GLN B 1 110 ? -10.938 21.438 7.266 1 96.31 110 GLN B C 1
ATOM 2353 O O . GLN B 1 110 ? -9.906 20.766 7.328 1 96.31 110 GLN B O 1
ATOM 2358 N N . VAL B 1 111 ? -11.922 21.328 6.395 1 98.25 111 VAL B N 1
ATOM 2359 C CA . VAL B 1 111 ? -11.797 20.219 5.461 1 98.25 111 VAL B CA 1
ATOM 2360 C C . VAL B 1 111 ? -11.93 20.719 4.027 1 98.25 111 VAL B C 1
ATOM 2362 O O . VAL B 1 111 ? -12.773 21.578 3.742 1 98.25 111 VAL B O 1
ATOM 2365 N N . PHE B 1 112 ? -11.062 20.234 3.158 1 98.06 112 PHE B N 1
ATOM 2366 C CA . PHE B 1 112 ? -11.172 20.422 1.717 1 98.06 112 PHE B CA 1
ATOM 2367 C C . PHE B 1 112 ? -11.32 19.094 1 1 98.06 112 PHE B C 1
ATOM 2369 O O . PHE B 1 112 ? -10.547 18.172 1.23 1 98.06 112 PHE B O 1
ATOM 2376 N N . ILE B 1 113 ? -12.359 18.953 0.2 1 97.25 113 ILE B N 1
ATOM 2377 C CA . ILE B 1 113 ? -12.602 17.75 -0.568 1 97.25 113 ILE B CA 1
ATOM 2378 C C . ILE B 1 113 ? -12.055 17.906 -1.982 1 97.25 113 ILE B C 1
ATOM 2380 O O . ILE B 1 113 ? -12.5 18.781 -2.732 1 97.25 113 ILE B O 1
ATOM 2384 N N . PHE B 1 114 ? -11.117 17.031 -2.33 1 95.75 114 PHE B N 1
ATOM 2385 C CA . PHE B 1 114 ? -10.422 17.062 -3.613 1 95.75 114 PHE B CA 1
ATOM 2386 C C . PHE B 1 114 ? -10.914 15.953 -4.531 1 95.75 114 PHE B C 1
ATOM 2388 O O . PHE B 1 114 ? -10.969 14.789 -4.129 1 95.75 114 PHE B O 1
ATOM 2395 N N . SER B 1 115 ? -11.328 16.344 -5.73 1 90.12 115 SER B N 1
ATOM 2396 C CA . SER B 1 115 ? -11.664 15.391 -6.777 1 90.12 115 SER B CA 1
ATOM 2397 C C . SER B 1 115 ? -10.672 15.461 -7.934 1 90.12 115 SER B C 1
ATOM 2399 O O . SER B 1 115 ? -10.445 16.531 -8.5 1 90.12 115 SER B O 1
ATOM 2401 N N . ARG B 1 116 ? -10.125 14.375 -8.297 1 79.38 116 ARG B N 1
ATOM 2402 C CA . ARG B 1 116 ? -9.109 14.32 -9.344 1 79.38 116 ARG B CA 1
ATOM 2403 C C . ARG B 1 116 ? -9.719 14.555 -10.719 1 79.38 116 ARG B C 1
ATOM 2405 O O . ARG B 1 116 ? -9.008 14.836 -11.68 1 79.38 116 ARG B O 1
ATOM 2412 N N . ARG B 1 117 ? -10.984 14.438 -10.805 1 76.88 117 ARG B N 1
ATOM 2413 C CA . ARG B 1 117 ? -11.656 14.742 -12.062 1 76.88 117 ARG B CA 1
ATOM 2414 C C . ARG B 1 117 ? -11.445 16.203 -12.461 1 76.88 117 ARG B C 1
ATOM 2416 O O . ARG B 1 117 ? -11.531 16.547 -13.641 1 76.88 117 ARG B O 1
ATOM 2423 N N . GLU B 1 118 ? -11.203 16.953 -11.484 1 68.44 118 GLU B N 1
ATOM 2424 C CA . GLU B 1 118 ? -11.039 18.391 -11.703 1 68.44 118 GLU B CA 1
ATOM 2425 C C . GLU B 1 118 ? -9.609 18.719 -12.094 1 68.44 118 GLU B C 1
ATOM 2427 O O . GLU B 1 118 ? -9.305 19.875 -12.43 1 68.44 118 GLU B O 1
ATOM 2432 N N . GLU B 1 119 ? -8.875 17.734 -12.016 1 69.25 119 GLU B N 1
ATOM 2433 C CA . GLU B 1 119 ? -7.461 17.938 -12.328 1 69.25 119 GLU B CA 1
ATOM 2434 C C . GLU B 1 119 ? -7.254 18.094 -13.836 1 69.25 119 GLU B C 1
ATOM 2436 O O . GLU B 1 119 ? -7.703 17.266 -14.617 1 69.25 119 GLU B O 1
ATOM 2441 N N . PRO B 1 120 ? -6.703 19.172 -14.266 1 68.69 120 PRO B N 1
ATOM 2442 C CA . PRO B 1 120 ? -6.41 19.328 -15.688 1 68.69 120 PRO B CA 1
ATOM 2443 C C . PRO B 1 120 ? -5.578 18.172 -16.25 1 68.69 120 PRO B C 1
ATOM 2445 O O . PRO B 1 120 ? -4.742 17.609 -15.531 1 68.69 120 PRO B O 1
ATOM 2448 N N . ALA B 1 121 ? -5.906 17.844 -17.359 1 62.5 121 ALA B N 1
ATOM 2449 C CA . ALA B 1 121 ? -5.309 16.688 -18.031 1 62.5 121 ALA B CA 1
ATOM 2450 C C . ALA B 1 121 ? -3.789 16.719 -17.922 1 62.5 121 ALA B C 1
ATOM 2452 O O . ALA B 1 121 ? -3.154 15.68 -17.734 1 62.5 121 ALA B O 1
ATOM 2453 N N . GLU B 1 122 ? -3.299 17.891 -18.047 1 61 122 GLU B N 1
ATOM 2454 C CA . GLU B 1 122 ? -1.85 18.062 -18.031 1 61 122 GLU B CA 1
ATOM 2455 C C . GLU B 1 122 ? -1.265 17.641 -16.688 1 61 122 GLU B C 1
ATOM 2457 O O . GLU B 1 122 ? -0.123 17.172 -16.625 1 61 122 GLU B O 1
ATOM 2462 N N . GLN B 1 123 ? -2.061 17.812 -15.734 1 57.22 123 GLN B N 1
ATOM 2463 C CA . GLN B 1 123 ? -1.583 17.531 -14.391 1 57.22 123 GLN B CA 1
ATOM 2464 C C . GLN B 1 123 ? -1.832 16.062 -14.023 1 57.22 123 GLN B C 1
ATOM 2466 O O . GLN B 1 123 ? -1.178 15.531 -13.125 1 57.22 123 GLN B O 1
ATOM 2471 N N . LYS B 1 124 ? -2.684 15.539 -14.641 1 57.69 124 LYS B N 1
ATOM 2472 C CA . LYS B 1 124 ? -3.064 14.172 -14.305 1 57.69 124 LYS B CA 1
ATOM 2473 C C . LYS B 1 124 ? -1.931 13.195 -14.609 1 57.69 124 LYS B C 1
ATOM 2475 O O . LYS B 1 124 ? -1.807 12.156 -13.961 1 57.69 124 LYS B O 1
ATOM 2480 N N . THR B 1 125 ? -1.024 13.438 -15.523 1 55.31 125 THR B N 1
ATOM 2481 C CA . THR B 1 125 ? -0.06 12.461 -16.016 1 55.31 125 THR B CA 1
ATOM 2482 C C . THR B 1 125 ? 1.042 12.227 -14.984 1 55.31 125 THR B C 1
ATOM 2484 O O . THR B 1 125 ? 1.746 11.219 -15.031 1 55.31 125 THR B O 1
ATOM 2487 N N . LYS B 1 126 ? 1.133 13.328 -14.062 1 61.72 126 LYS B N 1
ATOM 2488 C CA . LYS B 1 126 ? 2.238 13.094 -13.141 1 61.72 126 LYS B CA 1
ATOM 2489 C C . LYS B 1 126 ? 1.764 13.164 -11.688 1 61.72 126 LYS B C 1
ATOM 2491 O O . LYS B 1 126 ? 1.358 14.227 -11.211 1 61.72 126 LYS B O 1
ATOM 2496 N N . GLU B 1 127 ? 1.7 11.906 -10.977 1 58.34 127 GLU B N 1
ATOM 2497 C CA . GLU B 1 127 ? 1.329 11.82 -9.57 1 58.34 127 GLU B CA 1
ATOM 2498 C C . GLU B 1 127 ? 2.031 12.906 -8.75 1 58.34 127 GLU B C 1
ATOM 2500 O O . GLU B 1 127 ? 1.434 13.484 -7.844 1 58.34 127 GLU B O 1
ATOM 2505 N N . ARG B 1 128 ? 3.258 13.164 -9.102 1 59.75 128 ARG B N 1
ATOM 2506 C CA . ARG B 1 128 ? 4.07 14.148 -8.398 1 59.75 128 ARG B CA 1
ATOM 2507 C C . ARG B 1 128 ? 3.41 15.523 -8.422 1 59.75 128 ARG B C 1
ATOM 2509 O O . ARG B 1 128 ? 3.436 16.25 -7.43 1 59.75 128 ARG B O 1
ATOM 2516 N N . LYS B 1 129 ? 2.666 15.555 -9.367 1 79.19 129 LYS B N 1
ATOM 2517 C CA . LYS B 1 129 ? 2.109 16.906 -9.469 1 79.19 129 LYS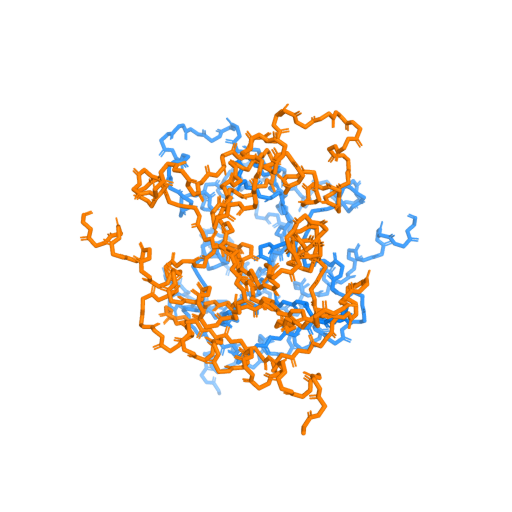 B CA 1
ATOM 2518 C C . LYS B 1 129 ? 0.736 16.984 -8.812 1 79.19 129 LYS B C 1
ATOM 2520 O O . LYS B 1 129 ? 0.28 18.062 -8.445 1 79.19 129 LYS B O 1
ATOM 2525 N N . THR B 1 130 ? 0.267 15.797 -8.469 1 86.62 130 THR B N 1
ATOM 2526 C CA . THR B 1 130 ? -1.1 15.766 -7.961 1 86.62 130 THR B CA 1
ATOM 2527 C C . THR B 1 130 ? -1.151 16.266 -6.52 1 86.62 130 THR B C 1
ATOM 2529 O O . THR B 1 130 ? -2.049 17.031 -6.156 1 86.62 130 THR B O 1
ATOM 2532 N N . MET B 1 131 ? -0.141 15.922 -5.699 1 92.38 131 MET B N 1
ATOM 2533 C CA . MET B 1 131 ? -0.135 16.328 -4.301 1 92.38 131 MET B CA 1
ATOM 2534 C C . MET B 1 131 ? -0.013 17.844 -4.176 1 92.38 131 MET B C 1
ATOM 2536 O O . MET B 1 131 ? -0.707 18.469 -3.365 1 92.38 131 MET B O 1
ATOM 2540 N N . ASN B 1 132 ? 0.847 18.375 -4.977 1 94.12 132 ASN B N 1
ATOM 2541 C CA . ASN B 1 132 ? 1.011 19.828 -4.977 1 94.12 132 ASN B CA 1
ATOM 2542 C C . ASN B 1 132 ? -0.278 20.531 -5.379 1 94.12 132 ASN B C 1
ATOM 2544 O O . ASN B 1 132 ? -0.711 21.469 -4.707 1 94.12 132 ASN B O 1
ATOM 2548 N N . TYR B 1 133 ? -0.868 20.031 -6.449 1 93.38 133 TYR B N 1
ATOM 2549 C CA . TYR B 1 133 ? -2.088 20.625 -6.984 1 93.38 133 TYR B CA 1
ATOM 2550 C C . TYR B 1 133 ? -3.219 20.562 -5.965 1 93.38 133 TYR B C 1
ATOM 2552 O O . TYR B 1 133 ? -3.93 21.547 -5.758 1 93.38 133 TYR B O 1
ATOM 2560 N N . MET B 1 134 ? -3.346 19.469 -5.32 1 95.44 134 MET B N 1
ATOM 2561 C CA . MET B 1 134 ? -4.387 19.25 -4.32 1 95.44 134 MET B CA 1
ATOM 2562 C C . MET B 1 134 ? -4.285 20.266 -3.186 1 95.44 134 MET B C 1
ATOM 2564 O O . MET B 1 134 ? -5.273 20.906 -2.826 1 95.44 134 MET B O 1
ATOM 2568 N N . VAL B 1 135 ? -3.072 20.469 -2.684 1 97.5 135 VAL B N 1
ATOM 2569 C CA . VAL B 1 135 ? -2.857 21.375 -1.559 1 97.5 135 VAL B CA 1
ATOM 2570 C C . VAL B 1 135 ? -3.062 22.828 -2.01 1 97.5 135 VAL B C 1
ATOM 2572 O O . VAL B 1 135 ? -3.676 23.625 -1.297 1 97.5 135 VAL B O 1
ATOM 2575 N N . GLU B 1 136 ? -2.568 23.125 -3.154 1 96.12 136 GLU B N 1
ATOM 2576 C CA . GLU B 1 136 ? -2.732 24.469 -3.697 1 96.12 136 GLU B CA 1
ATOM 2577 C C . GLU B 1 136 ? -4.207 24.812 -3.889 1 96.12 136 GLU B C 1
ATOM 2579 O O . GLU B 1 136 ? -4.645 25.906 -3.547 1 96.12 136 GLU B O 1
ATOM 2584 N N . LEU B 1 137 ? -4.93 23.859 -4.43 1 95.44 137 LEU B N 1
ATOM 2585 C CA . LEU B 1 137 ? -6.359 24.078 -4.625 1 95.44 137 LEU B CA 1
ATOM 2586 C C . LEU B 1 137 ? -7.066 24.281 -3.289 1 95.44 137 LEU B C 1
ATOM 2588 O O . LEU B 1 137 ? -7.965 25.125 -3.182 1 95.44 137 LEU B O 1
ATOM 2592 N N . ALA B 1 138 ? -6.688 23.516 -2.326 1 97.25 138 ALA B N 1
ATOM 2593 C CA . ALA B 1 138 ? -7.262 23.672 -0.994 1 97.25 138 ALA B CA 1
ATOM 2594 C C . ALA B 1 138 ? -7.051 25.078 -0.464 1 97.25 138 ALA B C 1
ATOM 2596 O O . ALA B 1 138 ? -7.988 25.719 0.016 1 97.25 138 ALA B O 1
ATOM 2597 N N . PHE B 1 139 ? -5.84 25.562 -0.579 1 97.56 139 PHE B N 1
ATOM 2598 C CA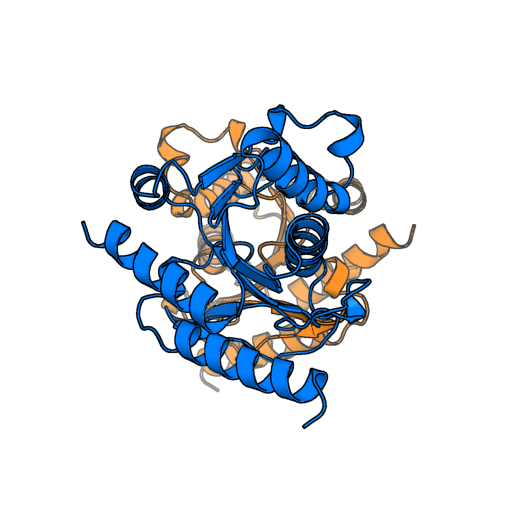 . PHE B 1 139 ? -5.531 26.906 -0.101 1 97.56 139 PHE B CA 1
ATOM 2599 C C . PHE B 1 139 ? -6.309 27.953 -0.888 1 97.56 139 PHE B C 1
ATOM 2601 O O . PHE B 1 139 ? -6.867 28.891 -0.306 1 97.56 139 PHE B O 1
ATOM 2608 N N . ASN B 1 140 ? -6.301 27.766 -2.188 1 95.69 140 ASN B N 1
ATOM 2609 C CA . ASN B 1 140 ? -6.973 28.75 -3.027 1 95.69 140 ASN B CA 1
ATOM 2610 C C . ASN B 1 140 ? -8.461 28.828 -2.713 1 95.69 140 ASN B C 1
ATOM 2612 O O . ASN B 1 140 ? -9.062 29.906 -2.809 1 95.69 140 ASN B O 1
ATOM 2616 N N . THR B 1 141 ? -8.992 27.734 -2.324 1 95.25 141 THR B N 1
ATOM 2617 C CA . THR B 1 141 ? -10.422 27.656 -2.041 1 95.25 141 THR B CA 1
ATOM 2618 C C . THR B 1 141 ? -10.719 28.188 -0.638 1 95.25 141 THR B C 1
ATOM 2620 O O . THR B 1 141 ? -11.641 28.984 -0.449 1 95.25 141 THR B O 1
ATOM 2623 N N . LEU B 1 142 ? -9.891 27.859 0.312 1 97.06 142 LEU B N 1
ATOM 2624 C CA . LEU B 1 142 ? -10.203 28.125 1.71 1 97.06 142 LEU B CA 1
ATOM 2625 C C . LEU B 1 142 ? -9.422 29.328 2.217 1 97.06 142 LEU B C 1
ATOM 2627 O O . LEU B 1 142 ? -9.703 29.859 3.297 1 97.06 142 LEU B O 1
ATOM 2631 N N . LYS B 1 143 ? -8.43 29.719 1.479 1 97.31 143 LYS B N 1
ATOM 2632 C CA . LYS B 1 143 ? -7.527 30.828 1.81 1 97.31 143 LYS B CA 1
ATOM 2633 C C . LYS B 1 143 ? -6.73 30.516 3.074 1 97.31 143 LYS B C 1
ATOM 2635 O O . LYS B 1 143 ? -6.301 31.438 3.777 1 97.31 143 LYS B O 1
ATOM 2640 N N . ARG B 1 144 ? -6.672 29.297 3.316 1 97.94 144 ARG B N 1
ATOM 2641 C CA . ARG B 1 144 ? -5.832 28.734 4.375 1 97.94 144 ARG B CA 1
ATOM 2642 C C . ARG B 1 144 ? -5.551 27.25 4.133 1 97.94 144 ARG B C 1
ATOM 2644 O O . ARG B 1 144 ? -6.277 26.594 3.389 1 97.94 144 ARG B O 1
ATOM 2651 N N . ILE B 1 145 ? -4.516 26.766 4.766 1 98.5 145 ILE B N 1
ATOM 2652 C CA . ILE B 1 145 ? -4.27 25.344 4.707 1 98.5 145 ILE B CA 1
ATOM 2653 C C . ILE B 1 145 ? -5.176 24.609 5.699 1 98.5 145 ILE B C 1
ATOM 2655 O O . ILE B 1 145 ? -5.09 24.844 6.906 1 98.5 145 ILE B O 1
ATOM 2659 N N . PRO B 1 146 ? -6.051 23.797 5.227 1 98.62 146 PRO B N 1
ATOM 2660 C CA . PRO B 1 146 ? -6.945 23.094 6.145 1 98.62 146 PRO B CA 1
ATOM 2661 C C . PRO B 1 146 ? -6.238 21.984 6.91 1 98.62 146 PRO B C 1
ATOM 2663 O O . PRO B 1 146 ? -5.141 21.562 6.531 1 98.62 146 PRO B O 1
ATOM 2666 N N . ASN B 1 147 ? -6.855 21.5 7.965 1 98.75 147 ASN B N 1
ATOM 2667 C CA . ASN B 1 147 ? -6.316 20.391 8.734 1 98.75 147 ASN B CA 1
ATOM 2668 C C . ASN B 1 147 ? -6.586 19.062 8.047 1 98.75 147 ASN B C 1
ATOM 2670 O O . ASN B 1 147 ? -5.902 18.062 8.312 1 98.75 147 ASN B O 1
ATOM 2674 N N . TYR B 1 148 ? -7.652 19.109 7.203 1 98.88 148 TYR B N 1
ATOM 2675 C CA . TYR B 1 148 ? -8.023 17.875 6.527 1 98.88 148 TYR B CA 1
ATOM 2676 C C . TYR B 1 148 ? -8.195 18.094 5.027 1 98.88 148 TYR B C 1
ATOM 2678 O O . TYR B 1 148 ? -8.898 19.016 4.609 1 98.88 148 TYR B O 1
ATOM 2686 N N . ILE B 1 149 ? -7.527 17.297 4.254 1 98.69 149 ILE B N 1
ATOM 2687 C CA . ILE B 1 149 ? -7.785 17.219 2.822 1 98.69 149 ILE B CA 1
ATOM 2688 C C . ILE B 1 149 ? -8.234 15.805 2.457 1 98.69 149 ILE B C 1
ATOM 2690 O O . ILE B 1 149 ? -7.539 14.828 2.756 1 98.69 149 ILE B O 1
ATOM 2694 N N . VAL B 1 150 ? -9.383 15.719 1.858 1 98.56 150 VAL B N 1
ATOM 2695 C CA . VAL B 1 150 ? -9.93 14.445 1.412 1 98.56 150 VAL B CA 1
ATOM 2696 C C . VAL B 1 150 ? -9.711 14.281 -0.091 1 98.56 150 VAL B C 1
ATOM 2698 O O . VAL B 1 150 ? -10.156 15.117 -0.881 1 98.56 150 VAL B O 1
ATOM 2701 N N . ASP B 1 151 ? -8.945 13.289 -0.437 1 97.06 151 ASP B N 1
ATOM 2702 C CA . ASP B 1 151 ? -8.781 12.891 -1.831 1 97.06 151 ASP B CA 1
ATOM 2703 C C . ASP B 1 151 ? -9.773 11.789 -2.205 1 97.06 151 ASP B C 1
ATOM 2705 O O . ASP B 1 151 ? -9.688 10.672 -1.69 1 97.06 151 ASP B O 1
ATOM 2709 N N . LEU B 1 152 ? -10.633 12.047 -3.137 1 96.5 152 LEU B N 1
ATOM 2710 C CA . LEU B 1 152 ? -11.703 11.109 -3.457 1 96.5 152 LEU B CA 1
ATOM 2711 C C . LEU B 1 152 ? -11.195 10.008 -4.383 1 96.5 152 LEU B C 1
ATOM 2713 O O . LEU B 1 152 ? -11.945 9.102 -4.75 1 96.5 152 LEU B O 1
ATOM 2717 N N . GLY B 1 153 ? -9.977 10.07 -4.668 1 94.38 153 GLY B N 1
ATOM 2718 C CA . GLY B 1 153 ? -9.383 9.039 -5.508 1 94.38 153 GLY B CA 1
ATOM 2719 C C . GLY B 1 153 ? -9.75 9.18 -6.973 1 94.38 153 GLY B C 1
ATOM 2720 O O . GLY B 1 153 ? -10.094 10.273 -7.43 1 94.38 153 GLY B O 1
ATOM 2721 N N . ASP B 1 154 ? -9.406 8.211 -7.73 1 93.12 154 ASP B N 1
ATOM 2722 C CA . ASP B 1 154 ? -9.641 8.117 -9.164 1 93.12 154 ASP B CA 1
ATOM 2723 C C . ASP B 1 154 ? -9.461 6.688 -9.664 1 93.12 154 ASP B C 1
ATOM 2725 O O . ASP B 1 154 ? -9.344 5.758 -8.859 1 93.12 154 ASP B O 1
ATOM 2729 N N . PHE B 1 155 ? -9.672 6.504 -10.953 1 91.5 155 PHE B N 1
ATOM 2730 C CA . PHE B 1 155 ? -9.328 5.191 -11.492 1 91.5 155 PHE B CA 1
ATOM 2731 C C . PHE B 1 155 ? -7.898 4.816 -11.133 1 91.5 155 PHE B C 1
ATOM 2733 O O . PHE B 1 155 ? -6.969 5.586 -11.383 1 91.5 155 PHE B O 1
ATOM 2740 N N . GLY B 1 156 ? -7.734 3.686 -10.43 1 93 156 GLY B N 1
ATOM 2741 C CA . GLY B 1 156 ? -6.418 3.176 -10.086 1 93 156 GLY B CA 1
ATOM 2742 C C . GLY B 1 156 ? -5.848 3.807 -8.828 1 93 156 GLY B C 1
ATOM 2743 O O . GLY B 1 156 ? -4.734 3.482 -8.414 1 93 156 GLY B O 1
ATOM 2744 N N . LYS B 1 157 ? -6.609 4.766 -8.289 1 94.06 157 LYS B N 1
ATOM 2745 C CA . LYS B 1 157 ? -6.117 5.508 -7.137 1 94.06 157 LYS B CA 1
ATOM 2746 C C . LYS B 1 157 ? -7.098 5.426 -5.969 1 94.06 157 LYS B C 1
ATOM 2748 O O . LYS B 1 157 ? -8.25 5.844 -6.094 1 94.06 157 LYS B O 1
ATOM 2753 N N . GLU B 1 158 ? -6.609 4.965 -4.887 1 96.06 158 GLU B N 1
ATOM 2754 C CA . GLU B 1 158 ? -7.43 4.797 -3.689 1 96.06 158 GLU B CA 1
ATOM 2755 C C . GLU B 1 158 ? -7.723 6.141 -3.027 1 96.06 158 GLU B C 1
ATOM 2757 O O . GLU B 1 158 ? -6.836 6.992 -2.916 1 96.06 158 GLU B O 1
ATOM 2762 N N . PRO B 1 159 ? -9.016 6.41 -2.66 1 97.12 159 PRO B N 1
ATOM 2763 C CA . PRO B 1 159 ? -9.273 7.625 -1.885 1 97.12 159 PRO B CA 1
ATOM 2764 C C . PRO B 1 159 ? -8.555 7.633 -0.538 1 97.12 159 PRO B C 1
ATOM 2766 O O . PRO B 1 159 ? -8.148 6.578 -0.046 1 97.12 159 PRO B O 1
ATOM 2769 N N . GLY B 1 160 ? -8.352 8.828 0.028 1 98.06 160 GLY B N 1
ATOM 2770 C CA . GLY B 1 160 ? -7.645 8.953 1.292 1 98.06 160 GLY B CA 1
ATOM 2771 C C . GLY B 1 160 ? -7.887 10.281 1.981 1 98.06 160 GLY B C 1
ATOM 2772 O O . GLY B 1 160 ? -8.555 11.156 1.434 1 98.06 160 GLY B O 1
ATOM 2773 N N . ILE B 1 161 ? -7.434 10.391 3.178 1 98.88 161 ILE B N 1
ATOM 2774 C CA . ILE B 1 161 ? -7.512 11.602 3.986 1 98.88 161 ILE B CA 1
ATOM 2775 C C . ILE B 1 161 ? -6.105 12.023 4.414 1 98.88 161 ILE B C 1
ATOM 2777 O O . ILE B 1 161 ? -5.336 11.203 4.926 1 98.88 161 ILE B O 1
ATOM 2781 N N . PHE B 1 162 ? -5.793 13.234 4.184 1 98.88 162 PHE B N 1
ATOM 2782 C CA . PHE B 1 162 ? -4.59 13.82 4.762 1 98.88 162 PHE B CA 1
ATOM 2783 C C . PHE B 1 162 ? -4.934 14.656 5.988 1 98.88 162 PHE B C 1
ATOM 2785 O O . PHE B 1 162 ? -5.895 15.43 5.973 1 98.88 162 PHE B O 1
ATOM 2792 N N . VAL B 1 163 ? -4.164 14.453 6.996 1 98.94 163 VAL B N 1
ATOM 2793 C CA . VAL B 1 163 ? -4.215 15.312 8.172 1 98.94 163 VAL B CA 1
ATOM 2794 C C . VAL B 1 163 ? -2.951 16.172 8.242 1 98.94 163 VAL B C 1
ATOM 2796 O O . VAL B 1 163 ? -1.836 15.648 8.18 1 98.94 163 VAL B O 1
ATOM 2799 N N . ILE B 1 164 ? -3.137 17.438 8.344 1 98.94 164 ILE B N 1
ATOM 2800 C CA . ILE B 1 164 ? -2.029 18.375 8.297 1 98.94 164 ILE B CA 1
ATOM 2801 C C . ILE B 1 164 ? -2.045 19.266 9.539 1 98.94 164 ILE B C 1
ATOM 2803 O O . ILE B 1 164 ? -3.105 19.734 9.961 1 98.94 164 ILE B O 1
ATOM 2807 N N . ASP B 1 165 ? -0.904 19.438 10.156 1 98.88 165 ASP B N 1
ATOM 2808 C CA . ASP B 1 165 ? -0.782 20.359 11.281 1 98.88 165 ASP B CA 1
ATOM 2809 C C . ASP B 1 165 ? 0.674 20.75 11.516 1 98.88 165 ASP B C 1
ATOM 2811 O O . ASP B 1 165 ? 1.543 20.453 10.695 1 98.88 165 ASP B O 1
ATOM 2815 N N . ASN B 1 166 ? 0.956 21.375 12.633 1 98.56 166 ASN B N 1
ATOM 2816 C CA . ASN B 1 166 ? 2.227 22.047 12.883 1 98.56 166 ASN B CA 1
ATOM 2817 C C . ASN B 1 166 ? 3.299 21.078 13.352 1 98.56 166 ASN B C 1
ATOM 2819 O O . ASN B 1 166 ? 4.492 21.312 13.164 1 98.56 166 ASN B O 1
ATOM 2823 N N . ASP B 1 167 ? 2.904 20 13.938 1 97.94 167 ASP B N 1
ATOM 2824 C CA . ASP B 1 167 ? 3.871 19.016 14.406 1 97.94 167 ASP B CA 1
ATOM 2825 C C . ASP B 1 167 ? 3.271 17.609 14.391 1 97.94 167 ASP B C 1
ATOM 2827 O O . ASP B 1 167 ? 2.049 17.453 14.359 1 97.94 167 ASP B O 1
ATOM 2831 N N . PRO B 1 168 ? 4.141 16.641 14.477 1 98.94 168 PRO B N 1
ATOM 2832 C CA . PRO B 1 168 ? 3.693 15.266 14.266 1 98.94 168 PRO B CA 1
ATOM 2833 C C . PRO B 1 168 ? 2.768 14.766 15.375 1 98.94 168 PRO B C 1
ATOM 2835 O O . PRO B 1 168 ? 1.853 13.984 15.109 1 98.94 168 PRO B O 1
ATOM 2838 N N . MET B 1 169 ? 2.932 15.227 16.578 1 98.94 169 MET B N 1
ATOM 2839 C CA . MET B 1 169 ? 2.082 14.758 17.672 1 98.94 169 MET B CA 1
ATOM 2840 C C . MET B 1 169 ? 0.653 15.258 17.5 1 98.94 169 MET B C 1
ATOM 2842 O O . MET B 1 169 ? -0.303 14.516 17.734 1 98.94 169 MET B O 1
ATOM 2846 N N . LYS B 1 170 ? 0.495 16.484 17.062 1 98.81 170 LYS B N 1
ATOM 2847 C CA . LYS B 1 170 ? -0.832 17.031 16.797 1 98.81 170 LYS B CA 1
ATOM 2848 C C . LYS B 1 170 ? -1.512 16.281 15.656 1 98.81 170 LYS B C 1
ATOM 2850 O O . LYS B 1 170 ? -2.703 15.961 15.734 1 98.81 170 LYS B O 1
ATOM 2855 N N . VAL B 1 171 ? -0.766 15.977 14.672 1 98.94 171 VAL B N 1
ATOM 2856 C CA . VAL B 1 171 ? -1.271 15.234 13.531 1 98.94 171 VAL B CA 1
ATOM 2857 C C . VAL B 1 171 ? -1.771 13.859 13.984 1 98.94 171 VAL B C 1
ATOM 2859 O O . VAL B 1 171 ? -2.869 13.438 13.617 1 98.94 171 VAL B O 1
ATOM 2862 N N . VAL B 1 172 ? -1 13.172 14.805 1 98.94 172 VAL B N 1
ATOM 2863 C CA . VAL B 1 172 ? -1.335 11.836 15.281 1 98.94 172 VAL B CA 1
ATOM 2864 C C . VAL B 1 172 ? -2.562 11.898 16.188 1 98.94 172 VAL B C 1
ATOM 2866 O O . VAL B 1 172 ? -3.473 11.078 16.062 1 98.94 172 VAL B O 1
ATOM 2869 N N . GLU B 1 173 ? -2.604 12.875 17.031 1 98.81 173 GLU B N 1
ATOM 2870 C CA . GLU B 1 173 ? -3.742 13.023 17.938 1 98.81 173 GLU B CA 1
ATOM 2871 C C . GLU B 1 173 ? -5.035 13.258 17.156 1 98.81 173 GLU B C 1
ATOM 2873 O O . GLU B 1 173 ? -6.059 12.625 17.453 1 98.81 173 GLU B O 1
ATOM 2878 N N . LYS B 1 174 ? -4.98 14.109 16.188 1 98.75 174 LYS B N 1
ATOM 2879 C CA . LYS B 1 174 ? -6.141 14.344 15.328 1 98.75 174 LYS B CA 1
ATOM 2880 C C . LYS B 1 174 ? -6.531 13.078 14.578 1 98.75 174 LYS B C 1
ATOM 2882 O O . LYS B 1 174 ? -7.719 12.773 14.43 1 98.75 174 LYS B O 1
ATOM 2887 N N . SER B 1 175 ? -5.551 12.375 14.141 1 98.88 175 SER B N 1
ATOM 2888 C CA . SER B 1 175 ? -5.789 11.141 13.398 1 98.88 175 SER B CA 1
ATOM 2889 C C . SER B 1 175 ? -6.492 10.102 14.258 1 98.88 175 SER B C 1
ATOM 2891 O O . SER B 1 175 ? -7.48 9.5 13.836 1 98.88 175 SER B O 1
ATOM 2893 N N . LEU B 1 176 ? -5.957 9.914 15.461 1 98.81 176 LEU B N 1
ATOM 2894 C CA . LEU B 1 176 ? -6.512 8.891 16.344 1 98.81 176 LEU B CA 1
ATOM 2895 C C . LEU B 1 176 ? -7.93 9.25 16.766 1 98.81 176 LEU B C 1
ATOM 2897 O O . LEU B 1 176 ? -8.766 8.367 16.984 1 98.81 176 LEU B O 1
ATOM 2901 N N . LYS B 1 177 ? -8.227 10.547 16.844 1 98.25 177 LYS B N 1
ATOM 2902 C CA . LYS B 1 177 ? -9.57 10.992 17.172 1 98.25 177 LYS B CA 1
ATOM 2903 C C . LYS B 1 177 ? -10.57 10.586 16.094 1 98.25 177 LYS B C 1
ATOM 2905 O O . LYS B 1 177 ? -11.766 10.438 16.375 1 98.25 177 LYS B O 1
ATOM 2910 N N . LEU B 1 178 ? -10.102 10.43 14.914 1 98.44 178 LEU B N 1
ATOM 2911 C CA . LEU B 1 178 ? -10.992 10.039 13.828 1 98.44 178 LEU B CA 1
ATOM 2912 C C . LEU B 1 178 ? -11.586 8.656 14.078 1 98.44 178 LEU B C 1
ATOM 2914 O O . LEU B 1 178 ? -12.648 8.328 13.547 1 98.44 178 LEU B O 1
ATOM 2918 N N . LEU B 1 179 ? -10.898 7.816 14.867 1 98.38 179 LEU B N 1
ATOM 2919 C CA . LEU B 1 179 ? -11.375 6.477 15.188 1 98.38 179 LEU B CA 1
ATOM 2920 C C . LEU B 1 179 ? -12.727 6.531 15.891 1 98.38 179 LEU B C 1
ATOM 2922 O O . LEU B 1 179 ? -13.523 5.594 15.805 1 98.38 179 LEU B O 1
ATOM 2926 N N . ASP B 1 180 ? -12.953 7.656 16.547 1 97.31 180 ASP B N 1
ATOM 2927 C CA . ASP B 1 180 ? -14.211 7.824 17.281 1 97.31 180 ASP B CA 1
ATOM 2928 C C . ASP B 1 180 ? -15.406 7.797 16.328 1 97.31 180 ASP B C 1
ATOM 2930 O O . ASP B 1 180 ? -16.516 7.457 16.734 1 97.31 180 ASP B O 1
ATOM 2934 N N . PHE B 1 181 ? -15.203 8.109 15.086 1 97 181 PHE B N 1
ATOM 2935 C CA . PHE B 1 181 ? -16.297 8.18 14.117 1 97 181 PHE B CA 1
ATOM 2936 C C . PHE B 1 181 ? -16.578 6.805 13.531 1 97 181 PHE B C 1
ATOM 2938 O O . PHE B 1 181 ? -17.578 6.625 12.828 1 97 181 PHE B O 1
ATOM 2945 N N . LEU B 1 182 ? -15.688 5.824 13.758 1 95.44 182 LEU B N 1
ATOM 2946 C CA . LEU B 1 182 ? -15.875 4.48 13.219 1 95.44 182 LEU B CA 1
ATOM 2947 C C . LEU B 1 182 ? -16.641 3.604 14.211 1 95.44 182 LEU B C 1
ATOM 2949 O O . LEU B 1 182 ? -17.156 2.551 13.836 1 95.44 182 LEU B O 1
ATOM 2953 N N . ASN B 1 183 ? -16.516 3.682 15.57 1 76 183 ASN B N 1
ATOM 2954 C CA . ASN B 1 183 ? -17.188 2.918 16.625 1 76 183 ASN B CA 1
ATOM 2955 C C . ASN B 1 183 ? -18.688 3.098 16.578 1 76 183 ASN B C 1
ATOM 2957 O O . ASN B 1 183 ? -19.438 2.342 17.219 1 76 183 ASN B O 1
ATOM 2961 N N . ASN B 1 184 ? -19.281 4.117 15.766 1 52.84 184 ASN B N 1
ATOM 2962 C CA . ASN B 1 184 ? -20.719 4.309 15.898 1 52.84 184 ASN B CA 1
ATOM 2963 C C . ASN B 1 184 ? -21.484 3.561 14.812 1 52.84 184 ASN B C 1
ATOM 2965 O O . ASN B 1 184 ? -21.031 3.48 13.672 1 52.84 184 ASN B O 1
#

Solvent-accessible surface area (backbone atoms only — not comparable to full-atom values): 18627 Å² total; per-residue (Å²): 129,58,70,66,56,50,48,42,51,48,42,43,53,22,50,49,53,45,38,67,38,78,63,47,36,75,40,47,33,71,61,39,20,46,52,25,40,42,49,86,80,53,84,53,44,67,36,18,27,13,32,30,46,27,39,34,50,36,91,69,31,36,47,65,71,46,69,57,33,62,49,37,39,67,68,55,30,36,44,24,56,48,36,29,75,81,38,61,58,31,26,7,32,32,46,30,36,62,43,71,61,41,62,74,66,50,59,71,92,32,48,35,84,41,55,58,86,72,46,52,71,83,46,62,79,38,70,79,46,42,44,37,50,51,49,50,50,38,23,71,73,66,75,40,82,48,42,28,40,35,38,67,28,39,76,42,28,58,41,27,29,35,33,39,26,61,38,38,51,59,28,38,52,57,54,59,55,47,52,65,45,67,82,108,128,58,69,67,56,50,49,42,52,49,44,43,53,22,51,50,53,45,37,66,36,76,64,46,36,74,40,46,33,70,63,38,20,44,51,24,40,42,50,86,80,53,84,52,45,69,37,17,28,14,33,31,45,27,38,34,51,36,93,70,30,35,46,64,70,48,70,56,33,63,49,36,39,68,68,55,29,37,44,22,55,49,36,29,74,79,37,62,56,32,27,7,33,33,46,32,35,62,45,70,59,42,61,75,65,51,58,73,91,31,50,35,83,41,57,57,84,73,45,52,73,82,45,61,80,36,70,80,45,42,44,40,49,51,51,51,50,37,23,72,72,65,75,40,79,50,42,26,40,34,38,67,27,39,77,43,29,57,41,27,30,37,33,39,27,61,37,38,52,60,28,38,54,56,53,59,54,46,54,65,45,65,82,108

Foldseek 3Di:
DPLVVVQLVQQQVLVCVLQVDQQSQVFADPVGKKKKFADLPDDAQQRIKMAAVHWHDDPSTIDGDDGIHGNRDLQQSLLQVLQCVQPSQFGMKMKTADDPLLVVPDDPLQEAEDECVPPPPVQNVDPSSVSNVQQVVCCVVNVHRGQWYWYPADVVGHTIIMGIGRGSNVSSVVSVVSVVSVVD/DPLVVVQLVQQQVLVCVLQVDQQSQVFADPVGKKKKFADLPDDAQQRIKMAAVHWHDDPSTIDGDDGIHGNRDLQQSLLQVLQCVQPSQFGMKMKTADDPLLVVPDDPLQEAEDECVPPPPVQNVDPSSVSNVQQVVCCVVNVHRGQWYWYPADVVGHTIIMGIGRGSNVSSVVSVVSVVSVVD